Protein AF-A0A4Y1Z8J7-F1 (afdb_monomer_lite)

Secondary structure (DSSP, 8-state):
-EEEEEEEETTEEEEEEEEE-SS-S-----------SEEEEEEEEEEEEEEETTEEEEEEEEEEEEEEEEEETTEEEEESS--SHHHHHHHHHHHHHHHHHHHHHHHHHHHHS---GGGSEEEEGGG-STTTHHHHS-S-HHHHHHHHHHHHHHHHHHHHS-EESSSS-EE-STTPBPPEEEE-SSEEEEEEE-TTS-EEEEEEE--

pLDDT: mean 85.32, std 14.93, range [41.16, 97.81]

Radius of gyration: 18.12 Å; chains: 1; bounding box: 43×38×58 Å

Structure (mmCIF, N/CA/C/O backbone):
data_AF-A0A4Y1Z8J7-F1
#
_entry.id   AF-A0A4Y1Z8J7-F1
#
loop_
_atom_site.group_PDB
_atom_site.id
_atom_site.type_symbol
_atom_site.label_atom_id
_atom_site.label_alt_id
_atom_site.label_comp_id
_atom_site.label_asym_id
_atom_site.label_entity_id
_atom_site.label_seq_id
_atom_site.pdbx_PDB_ins_code
_atom_site.Cartn_x
_atom_site.Cartn_y
_atom_site.Cartn_z
_atom_site.occupancy
_atom_site.B_iso_or_equiv
_atom_site.auth_seq_id
_atom_site.auth_comp_id
_atom_site.auth_asym_id
_atom_site.auth_atom_id
_atom_site.pdbx_PDB_model_num
ATOM 1 N N . MET A 1 1 ? 13.280 2.534 19.971 1.00 56.34 1 MET A N 1
ATOM 2 C CA . MET A 1 1 ? 12.615 2.836 18.689 1.00 56.34 1 MET A CA 1
ATOM 3 C C . MET A 1 1 ? 12.422 1.511 17.982 1.00 56.34 1 MET A C 1
ATOM 5 O O . MET A 1 1 ? 13.352 0.713 17.982 1.00 56.34 1 MET A O 1
ATOM 9 N N . GLN A 1 2 ? 11.223 1.232 17.486 1.00 70.00 2 GLN A N 1
ATOM 10 C CA . GLN A 1 2 ? 10.950 0.021 16.713 1.00 70.00 2 GLN A CA 1
ATOM 11 C C . GLN A 1 2 ? 10.748 0.425 15.260 1.00 70.00 2 GLN A C 1
ATOM 13 O O . GLN A 1 2 ? 9.982 1.346 14.981 1.00 70.00 2 GLN A O 1
ATOM 18 N N . ASN A 1 3 ? 11.452 -0.243 14.350 1.00 77.00 3 ASN A N 1
ATOM 19 C CA . ASN A 1 3 ? 11.315 -0.010 12.922 1.00 77.00 3 ASN A CA 1
ATOM 20 C C . ASN A 1 3 ? 10.954 -1.320 12.241 1.00 77.00 3 ASN A C 1
ATOM 22 O O . ASN A 1 3 ? 11.627 -2.338 12.437 1.00 77.00 3 ASN A O 1
ATOM 26 N N . PHE A 1 4 ? 9.950 -1.271 11.375 1.00 85.00 4 PHE A N 1
ATOM 27 C CA . PHE A 1 4 ? 9.767 -2.326 10.397 1.00 85.00 4 PHE A CA 1
ATOM 28 C C . PHE A 1 4 ? 9.517 -1.741 9.015 1.00 85.00 4 PHE A C 1
ATOM 30 O O . PHE A 1 4 ? 8.896 -0.688 8.853 1.00 85.00 4 PHE A O 1
ATOM 37 N N . SER A 1 5 ? 10.014 -2.459 8.019 1.00 89.25 5 SER A N 1
ATOM 38 C CA . SER A 1 5 ? 9.835 -2.135 6.618 1.00 89.25 5 SER A CA 1
ATOM 39 C C . SER A 1 5 ? 9.292 -3.338 5.867 1.00 89.25 5 SER A C 1
ATOM 41 O O . SER A 1 5 ? 9.713 -4.481 6.073 1.00 89.25 5 SER A O 1
ATOM 43 N N . LEU A 1 6 ? 8.372 -3.064 4.955 1.00 92.00 6 LEU A N 1
ATOM 44 C CA . LEU A 1 6 ? 7.805 -4.023 4.023 1.00 92.00 6 LEU A CA 1
ATOM 45 C C . LEU A 1 6 ? 8.304 -3.667 2.627 1.00 92.00 6 LEU A C 1
ATOM 47 O O . LEU A 1 6 ? 8.138 -2.532 2.187 1.00 92.00 6 LEU A O 1
ATOM 51 N N . LEU A 1 7 ? 8.913 -4.627 1.937 1.00 93.50 7 LEU A N 1
ATOM 52 C CA . LEU A 1 7 ? 9.328 -4.474 0.549 1.00 93.50 7 LEU A CA 1
ATOM 53 C C . LEU A 1 7 ? 8.407 -5.299 -0.335 1.00 93.50 7 LEU A C 1
ATOM 55 O O . LEU A 1 7 ? 8.369 -6.530 -0.236 1.00 93.50 7 LEU A O 1
ATOM 59 N N . TYR A 1 8 ? 7.720 -4.612 -1.231 1.00 94.88 8 TYR A N 1
ATOM 60 C CA . TYR A 1 8 ? 6.910 -5.201 -2.273 1.00 94.88 8 TYR A CA 1
ATOM 61 C C . TYR A 1 8 ? 7.656 -5.147 -3.599 1.00 94.88 8 TYR A C 1
ATOM 63 O O . TYR A 1 8 ? 8.393 -4.204 -3.877 1.00 94.88 8 TYR A O 1
ATOM 71 N N . ARG A 1 9 ? 7.438 -6.162 -4.430 1.00 94.81 9 ARG A N 1
ATOM 72 C CA . ARG A 1 9 ? 7.782 -6.153 -5.843 1.00 94.81 9 ARG A CA 1
ATOM 73 C C . ARG A 1 9 ? 6.570 -6.602 -6.632 1.00 94.81 9 ARG A C 1
ATOM 75 O O . ARG A 1 9 ? 6.006 -7.655 -6.353 1.00 94.81 9 ARG A O 1
ATOM 82 N N . ASN A 1 10 ? 6.191 -5.820 -7.631 1.00 94.44 10 ASN A N 1
ATOM 83 C CA . ASN A 1 10 ? 5.022 -6.066 -8.461 1.00 94.44 10 ASN A CA 1
ATOM 84 C C . ASN A 1 10 ? 3.758 -6.333 -7.618 1.00 94.44 10 ASN A C 1
ATOM 86 O O . ASN A 1 10 ? 3.067 -7.327 -7.841 1.00 94.44 10 ASN A O 1
ATOM 90 N N . ASN A 1 11 ? 3.489 -5.473 -6.627 1.00 95.19 11 ASN A N 1
ATOM 91 C CA . ASN A 1 11 ? 2.348 -5.586 -5.709 1.00 95.19 11 ASN A CA 1
ATOM 92 C C . ASN A 1 11 ? 2.356 -6.840 -4.795 1.00 95.19 11 ASN A C 1
ATOM 94 O O . ASN A 1 11 ? 1.338 -7.147 -4.179 1.00 95.19 11 ASN A O 1
ATOM 98 N N . GLN A 1 12 ? 3.481 -7.562 -4.672 1.00 94.38 12 GLN A N 1
ATOM 99 C CA . GLN A 1 12 ? 3.643 -8.729 -3.787 1.00 94.38 12 GLN A CA 1
ATOM 100 C C . GLN A 1 12 ? 4.769 -8.527 -2.776 1.00 94.38 12 GLN A C 1
ATOM 102 O O . GLN A 1 12 ? 5.843 -8.054 -3.135 1.00 94.38 12 GLN A O 1
ATOM 107 N N . LEU A 1 13 ? 4.552 -8.916 -1.523 1.00 93.75 13 LEU A N 1
ATOM 108 C CA . LEU A 1 13 ? 5.547 -8.808 -0.464 1.00 93.75 13 LEU A CA 1
ATOM 109 C C . LEU A 1 13 ? 6.713 -9.762 -0.740 1.00 93.75 13 LEU A C 1
ATOM 111 O O . LEU A 1 13 ? 6.537 -10.975 -0.745 1.00 93.75 13 LEU A O 1
ATOM 115 N N . VAL A 1 14 ? 7.916 -9.233 -0.935 1.00 92.25 14 VAL A N 1
ATOM 116 C CA . VAL A 1 14 ? 9.122 -10.037 -1.204 1.00 92.25 14 VAL A CA 1
ATOM 117 C C . VAL A 1 14 ? 10.101 -10.039 -0.042 1.00 92.25 14 VAL A C 1
ATOM 119 O O . VAL A 1 14 ? 10.948 -10.925 0.059 1.00 92.25 14 VAL A O 1
ATOM 122 N N . SER A 1 15 ? 10.005 -9.063 0.859 1.00 88.94 15 SER A N 1
ATOM 123 C CA . SER A 1 15 ? 10.829 -9.045 2.056 1.00 88.94 15 SER A CA 1
ATOM 124 C C . SER A 1 15 ? 10.193 -8.233 3.170 1.00 88.94 15 SER A C 1
ATOM 126 O O . SER A 1 15 ? 9.552 -7.214 2.937 1.00 88.94 15 SER A O 1
ATOM 128 N N . ILE A 1 16 ? 10.462 -8.666 4.395 1.00 86.62 16 ILE A N 1
ATOM 129 C CA . ILE A 1 16 ? 10.210 -7.916 5.618 1.00 86.62 16 ILE A CA 1
ATOM 130 C C . ILE A 1 16 ? 11.568 -7.627 6.246 1.00 86.62 16 ILE A C 1
ATOM 132 O O . ILE A 1 16 ? 12.454 -8.491 6.260 1.00 86.62 16 ILE A O 1
ATOM 136 N N . LEU A 1 17 ? 11.734 -6.407 6.731 1.00 84.00 17 LEU A N 1
ATOM 137 C CA . LEU A 1 17 ? 12.854 -5.991 7.553 1.00 84.00 17 LEU A CA 1
ATOM 138 C C . LEU A 1 17 ? 12.275 -5.562 8.893 1.00 84.00 17 LEU A C 1
ATOM 140 O O . LEU A 1 17 ? 11.478 -4.637 8.946 1.00 84.00 17 LEU A O 1
ATOM 144 N N . ASN A 1 18 ? 12.633 -6.253 9.962 1.00 76.56 18 ASN A N 1
ATOM 145 C CA . ASN A 1 18 ? 12.202 -5.907 11.308 1.00 76.56 18 ASN A CA 1
ATOM 146 C C . ASN A 1 18 ? 13.459 -5.799 12.157 1.00 76.56 18 ASN A C 1
ATOM 148 O O . ASN A 1 18 ? 14.222 -6.765 12.231 1.00 76.56 18 ASN A O 1
ATOM 152 N N . HIS A 1 19 ? 13.696 -4.633 12.747 1.00 66.06 19 HIS A N 1
ATOM 153 C CA . HIS A 1 19 ? 14.840 -4.442 13.621 1.00 66.06 19 HIS A CA 1
ATOM 154 C C . HIS A 1 19 ? 14.400 -3.774 14.917 1.00 66.06 19 HIS A C 1
ATOM 156 O O . HIS A 1 19 ? 13.840 -2.676 14.927 1.00 66.06 19 HIS A O 1
ATOM 162 N N . TRP A 1 20 ? 14.660 -4.483 16.012 1.00 55.44 20 TRP A N 1
ATOM 163 C CA . TRP A 1 20 ? 14.397 -4.036 17.366 1.00 55.44 20 TRP A CA 1
ATOM 164 C C . TRP A 1 20 ? 15.733 -3.868 18.084 1.00 55.44 20 TRP A C 1
ATOM 166 O O . TRP A 1 20 ? 16.399 -4.857 18.376 1.00 55.44 20 TRP A O 1
ATOM 176 N N . GLU A 1 21 ? 16.084 -2.631 18.437 1.00 48.06 21 GLU A N 1
ATOM 177 C CA . GLU A 1 21 ? 17.138 -2.350 19.418 1.00 48.06 21 GLU A CA 1
ATOM 178 C C . GLU A 1 21 ? 16.665 -1.306 20.440 1.00 48.06 21 GLU A C 1
ATOM 180 O O . GLU A 1 21 ? 15.939 -0.356 20.124 1.00 48.06 21 GLU A O 1
ATOM 185 N N . LYS A 1 22 ? 17.050 -1.500 21.705 1.00 41.16 22 LYS A N 1
ATOM 186 C CA . LYS A 1 22 ? 16.859 -0.507 22.771 1.00 41.16 22 LYS A CA 1
ATOM 187 C C . LYS A 1 22 ? 18.053 0.461 22.762 1.00 41.16 22 LYS A C 1
ATOM 189 O O . LYS A 1 22 ? 19.184 0.019 22.620 1.00 41.16 22 LYS A O 1
ATOM 194 N N . ASN A 1 23 ? 17.797 1.753 22.982 1.00 43.78 23 ASN A N 1
ATOM 195 C CA . ASN A 1 23 ? 18.809 2.802 23.208 1.00 43.78 23 ASN A CA 1
ATOM 196 C C . ASN A 1 23 ? 19.786 3.112 22.053 1.00 43.78 23 ASN A C 1
ATOM 198 O O . ASN A 1 23 ? 20.956 3.389 22.306 1.00 43.78 23 ASN A O 1
ATOM 202 N N . THR A 1 24 ? 19.329 3.150 20.799 1.00 45.88 24 THR A N 1
ATOM 203 C CA . THR A 1 24 ? 20.143 3.645 19.672 1.00 45.88 24 THR A CA 1
ATOM 204 C C . THR A 1 24 ? 19.486 4.852 18.996 1.00 45.88 24 THR A C 1
ATOM 206 O O . THR A 1 24 ? 18.279 4.877 18.761 1.00 45.88 24 THR A O 1
ATOM 209 N N . ALA A 1 25 ? 20.283 5.896 18.730 1.00 44.88 25 ALA A N 1
ATOM 210 C CA . ALA A 1 25 ? 19.818 7.156 18.134 1.00 44.88 25 ALA A CA 1
ATOM 211 C C . ALA A 1 25 ? 19.627 7.070 16.607 1.00 44.88 25 ALA A C 1
ATOM 213 O O . ALA A 1 25 ? 18.924 7.891 16.023 1.00 44.88 25 ALA A O 1
ATOM 214 N N . VAL A 1 26 ? 20.247 6.076 15.961 1.00 46.44 26 VAL A N 1
ATOM 215 C CA . VAL A 1 26 ? 20.157 5.824 14.519 1.00 46.44 26 VAL A CA 1
ATOM 216 C C . VAL A 1 26 ? 20.029 4.321 14.305 1.00 46.44 26 VAL A C 1
ATOM 218 O O . VAL A 1 26 ? 20.903 3.559 14.706 1.00 46.44 26 VAL A O 1
ATOM 221 N N . LEU A 1 27 ? 18.942 3.905 13.658 1.00 52.84 27 LEU A N 1
ATOM 222 C CA . LEU A 1 27 ? 18.694 2.522 13.256 1.00 52.84 27 LEU A CA 1
ATOM 223 C C . LEU A 1 27 ? 18.734 2.450 11.730 1.00 52.84 27 LEU A C 1
ATOM 225 O O . LEU A 1 27 ? 17.878 3.021 11.057 1.00 52.84 27 LEU A O 1
ATOM 229 N N . SER A 1 28 ? 19.717 1.732 11.189 1.00 53.91 28 SER A N 1
ATOM 230 C CA . SER A 1 28 ? 19.780 1.386 9.768 1.00 53.91 28 SER A CA 1
ATOM 231 C C . SER A 1 28 ? 19.967 -0.120 9.636 1.00 53.91 28 SER A C 1
ATOM 233 O O . SER A 1 28 ? 20.793 -0.711 10.327 1.00 53.91 28 SER A O 1
ATOM 235 N N . SER A 1 29 ? 19.184 -0.755 8.771 1.00 56.62 29 SER A N 1
ATOM 236 C CA . SER A 1 29 ? 19.292 -2.187 8.503 1.00 56.62 29 SER A CA 1
ATOM 237 C C . SER A 1 29 ? 19.300 -2.408 7.000 1.00 56.62 29 SER A C 1
ATOM 239 O O . SER A 1 29 ? 18.517 -1.809 6.267 1.00 56.62 29 SER A O 1
ATOM 241 N N . ILE A 1 30 ? 20.212 -3.258 6.532 1.00 60.59 30 ILE A N 1
ATOM 242 C CA . ILE A 1 30 ? 20.408 -3.530 5.109 1.00 60.59 30 ILE A CA 1
ATOM 243 C C . ILE A 1 30 ? 20.179 -5.018 4.884 1.00 60.59 30 ILE A C 1
ATOM 245 O O . ILE A 1 30 ? 20.869 -5.854 5.463 1.00 60.59 30 ILE A O 1
ATOM 249 N N . LYS A 1 31 ? 19.241 -5.355 3.997 1.00 64.00 31 LYS A N 1
ATOM 250 C CA . LYS A 1 31 ? 19.055 -6.719 3.503 1.00 64.00 31 LYS A CA 1
ATOM 251 C C . LYS A 1 31 ? 19.337 -6.750 2.008 1.00 64.00 31 LYS A C 1
ATOM 253 O O . LYS A 1 31 ? 18.677 -6.063 1.234 1.00 64.00 31 LYS A O 1
ATOM 258 N N . LYS A 1 32 ? 20.327 -7.546 1.602 1.00 67.69 32 LYS A N 1
ATOM 259 C CA . LYS A 1 32 ? 20.641 -7.769 0.186 1.00 67.69 32 LYS A CA 1
ATOM 260 C C . LYS A 1 32 ? 19.665 -8.795 -0.385 1.00 67.69 32 LYS A C 1
ATOM 262 O O . LYS A 1 32 ? 19.445 -9.842 0.218 1.00 67.69 32 LYS A O 1
ATOM 267 N N . THR A 1 33 ? 19.085 -8.488 -1.537 1.00 66.12 33 THR A N 1
ATOM 268 C CA . THR A 1 33 ? 18.216 -9.397 -2.296 1.00 66.12 33 THR A CA 1
ATOM 269 C C . THR A 1 33 ? 18.724 -9.470 -3.735 1.00 66.12 33 THR A C 1
ATOM 271 O O . THR A 1 33 ? 19.434 -8.566 -4.180 1.00 66.12 33 THR A O 1
ATOM 274 N N . GLY A 1 34 ? 18.423 -10.555 -4.451 1.00 70.75 34 GLY A N 1
ATOM 275 C CA . GLY A 1 34 ? 18.737 -10.642 -5.878 1.00 70.75 34 GLY A CA 1
ATOM 276 C C . GLY A 1 34 ? 17.972 -9.575 -6.669 1.00 70.75 34 GLY A C 1
ATOM 277 O O . GLY A 1 34 ? 16.790 -9.343 -6.411 1.00 70.75 34 GLY A O 1
ATOM 278 N N . LEU A 1 35 ? 18.641 -8.919 -7.623 1.00 79.38 35 LEU A N 1
ATOM 279 C CA . LEU A 1 35 ? 18.009 -7.906 -8.467 1.00 79.38 35 LEU A CA 1
ATOM 280 C C . LEU A 1 35 ? 17.223 -8.575 -9.599 1.00 79.38 35 LEU A C 1
ATOM 282 O O . LEU A 1 35 ? 17.791 -9.129 -10.544 1.00 79.38 35 LEU A O 1
ATOM 286 N N . GLU A 1 36 ? 15.902 -8.475 -9.526 1.00 90.31 36 GLU A N 1
ATOM 287 C CA . GLU A 1 36 ? 14.998 -8.896 -10.592 1.00 90.31 36 GLU A CA 1
ATOM 288 C C . GLU A 1 36 ? 14.272 -7.665 -11.148 1.00 90.31 36 GLU A C 1
ATOM 290 O O . GLU A 1 36 ? 14.073 -6.688 -10.427 1.00 90.31 36 GLU A O 1
ATOM 295 N N . PRO A 1 37 ? 13.892 -7.657 -12.434 1.00 92.31 37 PRO A N 1
ATOM 296 C CA . PRO A 1 37 ? 13.100 -6.563 -12.976 1.00 92.31 37 PRO A CA 1
ATOM 297 C C . PRO A 1 37 ? 11.707 -6.520 -12.331 1.00 92.31 37 PRO A C 1
ATOM 299 O O . PRO A 1 37 ? 11.121 -7.550 -11.985 1.00 92.31 37 PRO A O 1
ATOM 302 N N . GLY A 1 38 ? 11.154 -5.321 -12.199 1.00 94.44 38 GLY A N 1
ATOM 303 C CA . GLY A 1 38 ? 9.839 -5.096 -11.612 1.00 94.44 38 GLY A CA 1
ATOM 304 C C . GLY A 1 38 ? 9.723 -3.744 -10.926 1.00 94.44 38 GLY A C 1
ATOM 305 O O . GLY A 1 38 ? 10.689 -2.989 -10.830 1.00 94.44 38 GLY A O 1
ATOM 306 N N . PHE A 1 39 ? 8.525 -3.454 -10.433 1.00 96.38 39 PHE A N 1
ATOM 307 C CA . PHE A 1 39 ? 8.257 -2.265 -9.638 1.00 96.38 39 PHE A CA 1
ATOM 308 C C . PHE A 1 39 ? 8.390 -2.588 -8.157 1.00 96.38 39 PHE A C 1
ATOM 310 O O . PHE A 1 39 ? 7.676 -3.453 -7.652 1.00 96.38 39 PHE A O 1
ATOM 317 N N . TYR A 1 40 ? 9.314 -1.919 -7.484 1.00 96.12 40 TYR A N 1
ATOM 318 C CA . TYR A 1 40 ? 9.582 -2.083 -6.066 1.00 96.12 40 TYR A CA 1
ATOM 319 C C . TYR A 1 40 ? 8.943 -0.952 -5.273 1.00 96.12 40 TYR A C 1
ATOM 321 O O . TYR A 1 40 ? 9.072 0.210 -5.650 1.00 96.12 40 TYR A O 1
ATOM 329 N N . GLU A 1 41 ? 8.314 -1.300 -4.155 1.00 95.94 41 GLU A N 1
ATOM 330 C CA . GLU A 1 41 ? 7.681 -0.356 -3.233 1.00 95.94 41 GLU A CA 1
ATOM 331 C C . GLU A 1 41 ? 8.087 -0.715 -1.807 1.00 95.94 41 GLU A C 1
ATOM 333 O O . GLU A 1 41 ? 7.839 -1.827 -1.338 1.00 95.94 41 GLU A O 1
ATOM 338 N N . GLY A 1 42 ? 8.756 0.210 -1.128 1.00 94.69 42 GLY A N 1
ATOM 339 C CA . GLY A 1 42 ? 9.173 0.069 0.258 1.00 94.69 42 GLY A CA 1
ATOM 340 C C . GLY A 1 42 ? 8.296 0.920 1.160 1.00 94.69 42 GLY A C 1
ATOM 341 O O . GLY A 1 42 ? 8.237 2.129 0.977 1.00 94.69 42 GLY A O 1
ATOM 342 N N . LEU A 1 43 ? 7.656 0.306 2.150 1.00 94.19 43 LEU A N 1
ATOM 343 C CA . LEU A 1 43 ? 6.906 1.006 3.196 1.00 94.19 43 LEU A CA 1
ATOM 344 C C . LEU A 1 43 ? 7.662 0.868 4.506 1.00 94.19 43 LEU A C 1
ATOM 346 O O . LEU A 1 43 ? 8.061 -0.243 4.846 1.00 94.19 43 LEU A O 1
ATOM 350 N N . THR A 1 44 ? 7.858 1.963 5.235 1.00 91.19 44 THR A N 1
ATOM 351 C CA . THR A 1 44 ? 8.557 1.943 6.526 1.00 91.19 44 THR A CA 1
ATOM 352 C C . THR A 1 44 ? 7.754 2.659 7.595 1.00 91.19 44 THR A C 1
ATOM 354 O O . THR A 1 44 ? 7.305 3.791 7.394 1.00 91.19 44 THR A O 1
ATOM 357 N N . VAL A 1 45 ? 7.639 1.993 8.742 1.00 87.88 45 VAL A N 1
ATOM 358 C CA . VAL A 1 45 ? 7.067 2.535 9.971 1.00 87.88 45 VAL A CA 1
ATOM 359 C C . VAL A 1 45 ? 8.182 2.708 10.988 1.00 87.88 45 VAL A C 1
ATOM 361 O O . VAL A 1 45 ? 8.922 1.765 11.283 1.00 87.88 45 VAL A O 1
ATOM 364 N N . HIS A 1 46 ? 8.281 3.914 11.530 1.00 84.81 46 HIS A N 1
ATOM 365 C CA . HIS A 1 46 ? 9.159 4.231 12.644 1.00 84.81 46 HIS A CA 1
ATOM 366 C C . HIS A 1 46 ? 8.320 4.541 13.875 1.00 84.81 46 HIS A C 1
ATOM 368 O O . HIS A 1 46 ? 7.560 5.505 13.865 1.00 84.81 46 HIS A O 1
ATOM 374 N N . GLN A 1 47 ? 8.496 3.765 14.939 1.00 78.06 47 GLN A N 1
ATOM 375 C CA . GLN A 1 47 ? 7.820 3.970 16.212 1.00 78.06 47 GLN A CA 1
ATOM 376 C C . GLN A 1 47 ? 8.827 4.442 17.262 1.00 78.06 47 GLN A C 1
ATOM 378 O O . GLN A 1 47 ? 9.777 3.735 17.628 1.00 78.06 47 GLN A O 1
ATOM 383 N N . ALA A 1 48 ? 8.618 5.655 17.760 1.00 68.31 48 ALA A N 1
ATOM 384 C CA . ALA A 1 48 ? 9.311 6.184 18.921 1.00 68.31 48 ALA A CA 1
ATOM 385 C C . ALA A 1 48 ? 8.367 6.113 20.123 1.00 68.31 48 ALA A C 1
ATOM 387 O O . ALA A 1 48 ? 7.274 6.663 20.086 1.00 68.31 48 ALA A O 1
ATOM 388 N N . GLU A 1 49 ? 8.798 5.449 21.189 1.00 67.00 49 GLU A N 1
ATOM 389 C CA . GLU A 1 49 ? 8.116 5.486 22.480 1.00 67.00 49 GLU A CA 1
ATOM 390 C C . GLU A 1 49 ? 9.008 6.227 23.469 1.00 67.00 49 GLU A C 1
ATOM 392 O O . GLU A 1 49 ? 10.188 5.899 23.619 1.00 67.00 49 GLU A O 1
ATOM 397 N N . LEU A 1 50 ? 8.439 7.223 24.137 1.00 59.06 50 LEU A N 1
ATOM 398 C CA . LEU A 1 50 ? 9.039 7.928 25.254 1.00 59.06 50 LEU A CA 1
ATOM 399 C C . LEU A 1 50 ? 8.311 7.500 26.525 1.00 59.06 50 LEU A C 1
ATOM 401 O O . LEU A 1 50 ? 7.110 7.708 26.663 1.00 59.06 50 LEU A O 1
ATOM 405 N N . HIS A 1 51 ? 9.040 6.888 27.449 1.00 62.03 51 HIS A N 1
ATOM 406 C CA . HIS A 1 51 ? 8.499 6.459 28.735 1.00 62.03 51 HIS A CA 1
ATOM 407 C C . HIS A 1 51 ? 8.855 7.544 29.762 1.00 62.03 51 HIS A C 1
ATOM 409 O O . HIS A 1 51 ? 10.032 7.761 30.046 1.00 62.03 51 HIS A O 1
ATOM 415 N N . LEU A 1 52 ? 7.855 8.272 30.263 1.00 47.72 52 LEU A N 1
ATOM 416 C CA . LEU A 1 52 ? 7.981 9.317 31.287 1.00 47.72 52 LEU A CA 1
ATOM 417 C C . LEU A 1 52 ? 7.155 8.889 32.508 1.00 47.72 52 LEU A C 1
ATOM 419 O O . LEU A 1 52 ? 5.928 8.976 32.495 1.00 47.72 52 LEU A O 1
ATOM 423 N N . ASN A 1 53 ? 7.830 8.444 33.571 1.00 73.19 53 ASN A N 1
ATOM 424 C CA . ASN A 1 53 ? 7.208 7.847 34.762 1.00 73.19 53 ASN A CA 1
ATOM 425 C C . ASN A 1 53 ? 6.313 6.645 34.383 1.00 73.19 53 ASN A C 1
ATOM 427 O O . ASN A 1 53 ? 6.776 5.741 33.695 1.00 73.19 53 ASN A O 1
ATOM 431 N N . GLU A 1 54 ? 5.042 6.632 34.801 1.00 65.56 54 GLU A N 1
ATOM 432 C CA . GLU A 1 54 ? 4.051 5.607 34.424 1.00 65.56 54 GLU A CA 1
ATOM 433 C C . GLU A 1 54 ? 3.358 5.894 33.075 1.00 65.56 54 GLU A C 1
ATOM 435 O O . GLU A 1 54 ? 2.472 5.154 32.657 1.00 65.56 54 GLU A O 1
ATOM 440 N N . SER A 1 55 ? 3.728 6.977 32.382 1.00 46.41 55 SER A N 1
ATOM 441 C CA . SER A 1 55 ? 3.112 7.386 31.115 1.00 46.41 55 SER A CA 1
ATOM 442 C C . SER A 1 55 ? 3.989 7.031 29.914 1.00 46.41 55 SER A C 1
ATOM 444 O O . SER A 1 55 ? 5.179 7.349 29.876 1.00 46.41 55 SER A O 1
ATOM 446 N N . ILE A 1 56 ? 3.387 6.413 28.897 1.00 53.84 56 ILE A N 1
ATOM 447 C CA . ILE A 1 56 ? 4.040 6.097 27.621 1.00 53.84 56 ILE A CA 1
ATOM 448 C C . ILE A 1 56 ? 3.507 7.056 26.554 1.00 53.84 56 ILE A C 1
ATOM 450 O O . ILE A 1 56 ? 2.315 7.065 26.256 1.00 53.84 56 ILE A O 1
ATOM 454 N N . TYR A 1 57 ? 4.399 7.846 25.962 1.00 62.84 57 TYR A N 1
ATOM 455 C CA . TYR A 1 57 ? 4.111 8.742 24.845 1.00 62.84 57 TYR A CA 1
ATOM 456 C C . TYR A 1 57 ? 4.687 8.140 23.564 1.00 62.84 57 TYR A C 1
ATOM 458 O O . TYR A 1 57 ? 5.902 8.098 23.376 1.00 62.84 57 TYR A O 1
ATOM 466 N N . GLY A 1 58 ? 3.819 7.642 22.688 1.00 65.38 58 GLY A N 1
ATOM 467 C CA . GLY A 1 58 ? 4.203 7.098 21.387 1.00 65.38 58 GLY A CA 1
ATOM 468 C C . GLY A 1 58 ? 4.074 8.136 20.275 1.00 65.38 58 GLY A C 1
ATOM 469 O O . GLY A 1 58 ? 3.126 8.919 20.265 1.00 65.38 58 GLY A O 1
ATOM 470 N N . ARG A 1 59 ? 4.999 8.126 19.315 1.00 75.44 59 ARG A N 1
ATOM 471 C CA . ARG A 1 59 ? 4.822 8.776 18.014 1.00 75.44 59 ARG A CA 1
ATOM 472 C C . ARG A 1 59 ? 5.278 7.847 16.904 1.00 75.44 59 ARG A C 1
ATOM 474 O O . ARG A 1 59 ? 6.358 7.258 16.981 1.00 75.44 59 ARG A O 1
ATOM 481 N N . GLU A 1 60 ? 4.480 7.784 1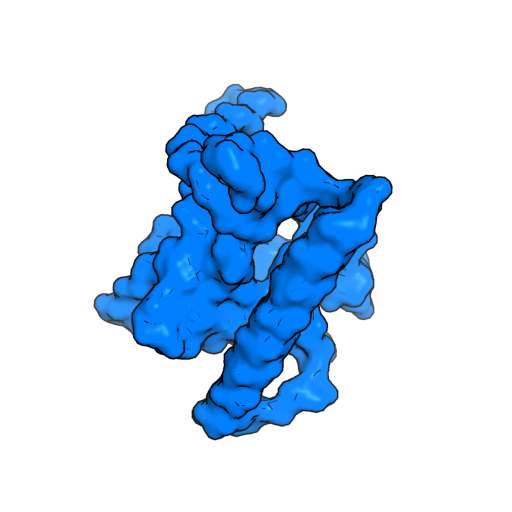5.850 1.00 83.62 60 GLU A N 1
ATOM 482 C CA . GLU A 1 60 ? 4.772 7.000 14.657 1.00 83.62 60 GLU A CA 1
ATOM 483 C C . GLU A 1 60 ? 5.056 7.909 13.459 1.00 83.62 60 GLU A C 1
ATOM 485 O O . GLU A 1 60 ? 4.598 9.053 13.394 1.00 83.62 60 GLU A O 1
ATOM 490 N N . ARG A 1 61 ? 5.871 7.410 12.529 1.00 88.62 61 ARG A N 1
ATOM 491 C CA . ARG A 1 61 ? 6.189 8.060 11.255 1.00 88.62 61 ARG A CA 1
ATOM 492 C C . ARG A 1 61 ? 6.103 7.046 10.128 1.00 88.62 61 ARG A C 1
ATOM 494 O O . ARG A 1 61 ? 6.689 5.965 10.224 1.00 88.62 61 ARG A O 1
ATOM 501 N N . TYR A 1 62 ? 5.427 7.428 9.053 1.00 90.44 62 TYR A N 1
ATOM 502 C CA . TYR A 1 62 ? 5.127 6.582 7.905 1.00 90.44 62 TYR A CA 1
ATOM 503 C C . TYR A 1 62 ? 5.751 7.163 6.644 1.00 90.44 62 TYR A C 1
ATOM 505 O O . TYR A 1 62 ? 5.444 8.284 6.223 1.00 90.44 62 TYR A O 1
ATOM 513 N N . SER A 1 63 ? 6.612 6.374 6.010 1.00 90.81 63 SER A N 1
ATOM 514 C CA . SER A 1 63 ? 7.271 6.751 4.762 1.00 90.81 63 SER A CA 1
ATOM 515 C C . SER A 1 63 ? 7.140 5.655 3.717 1.00 90.81 63 SER A C 1
ATOM 517 O O . SER A 1 63 ? 7.033 4.470 4.040 1.00 90.81 63 SER A O 1
ATOM 519 N N . GLN A 1 64 ? 7.152 6.076 2.456 1.00 94.69 64 GLN A N 1
ATOM 520 C CA . GLN A 1 64 ? 7.171 5.181 1.311 1.00 94.69 64 GLN A CA 1
ATOM 521 C C . GLN A 1 64 ? 8.275 5.602 0.348 1.00 94.69 64 GLN A C 1
ATOM 523 O O . GLN A 1 64 ? 8.590 6.793 0.248 1.00 94.69 64 GLN A O 1
ATOM 528 N N . ASP A 1 65 ? 8.828 4.629 -0.364 1.00 95.06 65 ASP A N 1
ATOM 529 C CA . ASP A 1 65 ? 9.657 4.878 -1.531 1.00 95.06 65 ASP A CA 1
ATOM 530 C C . ASP A 1 65 ? 9.398 3.853 -2.649 1.00 95.06 65 ASP A C 1
ATOM 532 O O . ASP A 1 65 ? 8.997 2.718 -2.385 1.00 95.06 65 ASP A O 1
ATOM 536 N N . GLN A 1 66 ? 9.664 4.231 -3.902 1.00 95.44 66 GLN A N 1
ATOM 537 C CA . GLN A 1 66 ? 9.398 3.391 -5.075 1.00 95.44 66 GLN A CA 1
ATOM 538 C C . GLN A 1 66 ? 10.543 3.396 -6.091 1.00 95.44 66 GLN A C 1
ATOM 540 O O . GLN A 1 66 ? 11.213 4.415 -6.295 1.00 95.44 66 GLN A O 1
ATOM 545 N N . LEU A 1 67 ? 10.738 2.270 -6.778 1.00 96.25 67 LEU A N 1
ATOM 546 C CA . LEU A 1 67 ? 11.757 2.108 -7.812 1.00 96.25 67 LEU A CA 1
ATOM 547 C C . LEU A 1 67 ? 11.302 1.113 -8.884 1.00 96.25 67 LEU A C 1
ATOM 549 O O . LEU A 1 67 ? 11.073 -0.058 -8.595 1.00 96.25 67 LEU A O 1
ATOM 553 N N . MET A 1 68 ? 11.230 1.543 -10.141 1.00 96.62 68 MET A N 1
ATOM 554 C CA . MET A 1 68 ? 11.081 0.625 -11.268 1.00 96.62 68 MET A CA 1
ATOM 555 C C . MET A 1 68 ? 12.457 0.124 -11.692 1.00 96.62 68 MET A C 1
ATOM 557 O O . MET A 1 68 ? 13.342 0.934 -11.948 1.00 96.62 68 MET A O 1
ATOM 561 N N . VAL A 1 69 ? 12.620 -1.191 -11.813 1.00 96.00 69 VAL A N 1
ATOM 562 C CA . VAL A 1 69 ? 13.821 -1.848 -12.337 1.00 96.00 69 VAL A CA 1
ATOM 563 C C . VAL A 1 69 ? 13.474 -2.510 -13.665 1.00 96.00 69 VAL A C 1
ATOM 565 O O . VAL A 1 69 ? 12.598 -3.374 -13.730 1.00 96.00 69 VAL A O 1
ATOM 568 N N . LEU A 1 70 ? 14.188 -2.145 -14.724 1.00 93.88 70 LEU A N 1
ATOM 569 C CA . LEU A 1 70 ? 14.070 -2.755 -16.043 1.00 93.88 70 LEU A CA 1
ATOM 570 C C . LEU A 1 70 ? 15.307 -3.599 -16.340 1.00 93.88 70 LEU A C 1
ATOM 572 O O . LEU A 1 70 ? 16.407 -3.303 -15.878 1.00 93.88 70 LEU A O 1
ATOM 576 N N . LYS A 1 71 ? 15.126 -4.645 -17.147 1.00 92.25 71 LYS A N 1
ATOM 577 C CA . LYS A 1 71 ? 16.222 -5.441 -17.699 1.00 92.25 71 LYS A CA 1
ATOM 578 C C . LYS A 1 71 ? 16.135 -5.407 -19.218 1.00 92.25 71 LYS A C 1
ATOM 580 O O . LYS A 1 71 ? 15.139 -5.854 -19.781 1.00 92.25 71 LYS A O 1
ATOM 585 N N . GLN A 1 72 ? 17.171 -4.897 -19.871 1.00 87.75 72 GLN A N 1
ATOM 586 C CA . GLN A 1 72 ? 17.260 -4.796 -21.325 1.00 87.75 72 GLN A CA 1
ATOM 587 C C . GLN A 1 72 ? 18.632 -5.284 -21.782 1.00 87.75 72 GLN A C 1
ATOM 589 O O . GLN A 1 72 ? 19.655 -4.816 -21.292 1.00 87.75 72 GLN A O 1
ATOM 594 N N . ASN A 1 73 ? 18.657 -6.237 -22.716 1.00 88.69 73 ASN A N 1
ATOM 595 C CA . ASN A 1 73 ? 19.887 -6.792 -23.298 1.00 88.69 73 ASN A CA 1
ATOM 596 C C . ASN A 1 73 ? 20.920 -7.255 -22.247 1.00 88.69 73 ASN A C 1
ATOM 598 O O . ASN A 1 73 ? 22.117 -7.057 -22.411 1.00 88.69 73 ASN A O 1
ATOM 602 N N . GLY A 1 74 ? 20.454 -7.839 -21.137 1.00 85.06 74 GLY A N 1
ATOM 603 C CA . GLY A 1 74 ? 21.317 -8.302 -20.042 1.00 85.06 74 GLY A CA 1
ATOM 604 C C . GLY A 1 74 ? 21.731 -7.222 -19.034 1.00 85.06 74 GLY A C 1
ATOM 605 O O . GLY A 1 74 ? 22.159 -7.576 -17.938 1.00 85.06 74 GLY A O 1
ATOM 606 N N . SER A 1 75 ? 21.518 -5.942 -19.342 1.00 89.75 75 SER A N 1
ATOM 607 C CA . SER A 1 75 ? 21.795 -4.812 -18.451 1.00 89.75 75 SER A CA 1
ATOM 608 C C . SER A 1 75 ? 20.555 -4.396 -17.663 1.00 89.75 75 SER A C 1
ATOM 610 O O . SER A 1 75 ? 19.429 -4.475 -18.158 1.00 89.75 75 SER A O 1
ATOM 612 N N . TYR A 1 76 ? 20.766 -3.936 -16.431 1.00 92.25 76 TYR A N 1
ATOM 613 C CA . TYR A 1 76 ? 19.710 -3.395 -15.579 1.00 92.25 76 TYR A CA 1
ATOM 614 C C . TYR A 1 76 ? 19.732 -1.867 -15.607 1.00 92.25 76 TYR A C 1
ATOM 616 O O . TYR A 1 76 ? 20.798 -1.256 -15.578 1.00 92.25 76 TYR A O 1
ATOM 624 N N . SER A 1 77 ? 18.551 -1.259 -15.620 1.00 93.69 77 SER A N 1
ATOM 625 C CA . SER A 1 77 ? 18.353 0.171 -15.385 1.00 93.69 77 SER A CA 1
ATOM 626 C C . SER A 1 77 ? 17.242 0.369 -14.360 1.00 93.69 77 SER A C 1
ATOM 628 O O . SER A 1 77 ? 16.435 -0.535 -14.126 1.00 93.69 77 SER A O 1
ATOM 630 N N . ALA A 1 78 ? 17.212 1.530 -13.710 1.00 95.31 78 ALA A N 1
ATOM 631 C CA . ALA A 1 78 ? 16.198 1.821 -12.711 1.00 95.31 78 ALA A CA 1
ATOM 632 C C . ALA A 1 78 ? 15.820 3.301 -12.688 1.00 95.31 78 ALA A C 1
ATOM 634 O O . ALA A 1 78 ? 16.669 4.164 -12.904 1.00 95.31 78 ALA A O 1
ATOM 635 N N . PHE A 1 79 ? 14.556 3.586 -12.386 1.00 96.69 79 PHE A N 1
ATOM 636 C CA . PHE A 1 79 ? 14.037 4.948 -12.305 1.00 96.69 79 PHE A CA 1
ATOM 637 C C . PHE A 1 79 ? 12.917 5.062 -11.267 1.00 96.69 79 PHE A C 1
ATOM 639 O O . PHE A 1 79 ? 12.189 4.106 -10.994 1.00 96.69 79 PHE A O 1
ATOM 646 N N . ARG A 1 80 ? 12.768 6.256 -10.684 1.00 95.88 80 ARG A N 1
ATOM 647 C CA . ARG A 1 80 ? 11.656 6.591 -9.770 1.00 95.88 80 ARG A CA 1
ATOM 648 C C . ARG A 1 80 ? 10.520 7.317 -10.478 1.00 95.88 80 ARG A C 1
ATOM 650 O O . ARG A 1 80 ? 9.355 7.133 -10.139 1.00 95.88 80 ARG A O 1
ATOM 657 N N . GLN A 1 81 ? 10.894 8.161 -11.434 1.00 95.88 81 GLN A N 1
ATOM 658 C CA . GLN A 1 81 ? 10.010 8.925 -12.300 1.00 95.88 81 GLN A CA 1
ATOM 659 C C . GLN A 1 81 ? 10.476 8.702 -13.738 1.00 95.88 81 GLN A C 1
ATOM 661 O O . GLN A 1 81 ? 11.686 8.748 -13.974 1.00 95.88 81 GLN A O 1
ATOM 666 N N . PRO A 1 82 ? 9.562 8.412 -14.675 1.00 96.31 82 PRO A N 1
ATOM 667 C CA . PRO A 1 82 ? 9.940 8.156 -16.052 1.00 96.31 82 PRO A CA 1
ATOM 668 C C . PRO A 1 82 ? 10.518 9.425 -16.685 1.00 96.31 82 PRO A C 1
ATOM 670 O O . PRO A 1 82 ? 9.916 10.495 -16.635 1.00 96.31 82 PRO A O 1
ATOM 673 N N . SER A 1 83 ? 11.683 9.286 -17.301 1.00 96.56 83 SER A N 1
ATOM 674 C CA . SER A 1 83 ? 12.412 10.343 -18.010 1.00 96.56 83 SER A CA 1
ATOM 675 C C . SER A 1 83 ? 12.279 10.236 -19.531 1.00 96.56 83 SER A C 1
ATOM 677 O O . SER A 1 83 ? 12.607 11.167 -20.263 1.00 96.56 83 SER A O 1
ATOM 679 N N . ASN A 1 84 ? 11.795 9.093 -20.023 1.00 96.12 84 ASN A N 1
ATOM 680 C CA . ASN A 1 84 ? 11.661 8.793 -21.442 1.00 96.12 84 ASN A CA 1
ATOM 681 C C . ASN A 1 84 ? 10.431 7.912 -21.729 1.00 96.12 84 ASN A C 1
ATOM 683 O O . ASN A 1 84 ? 9.767 7.396 -20.826 1.00 96.12 84 ASN A O 1
ATOM 687 N N . ARG A 1 85 ? 10.125 7.727 -23.019 1.00 96.38 85 ARG A N 1
ATOM 688 C CA . ARG A 1 85 ? 8.941 6.985 -23.480 1.00 96.38 85 ARG A CA 1
ATOM 689 C C . ARG A 1 85 ? 8.933 5.520 -23.037 1.00 96.38 85 ARG A C 1
ATOM 691 O O . ARG A 1 85 ? 7.868 5.003 -22.716 1.00 96.38 85 ARG A O 1
ATOM 698 N N . GLN A 1 86 ? 10.083 4.851 -23.035 1.00 93.94 86 GLN A N 1
ATOM 699 C CA . GLN A 1 86 ? 10.170 3.440 -22.653 1.00 93.94 86 GLN A CA 1
ATOM 700 C C . GLN A 1 86 ? 9.855 3.256 -21.164 1.00 93.94 86 GLN A C 1
ATOM 702 O O . GLN A 1 86 ? 9.069 2.382 -20.806 1.00 93.94 86 GLN A O 1
ATOM 707 N N . GLU A 1 87 ? 10.404 4.118 -20.308 1.00 96.62 87 GLU A N 1
ATOM 708 C CA . GLU A 1 87 ? 10.118 4.132 -18.870 1.00 96.62 87 GLU A CA 1
ATOM 709 C C . GLU A 1 87 ? 8.644 4.448 -18.585 1.00 96.62 87 GLU A C 1
ATOM 711 O O . GLU A 1 87 ? 8.009 3.772 -17.774 1.00 96.62 87 GLU A O 1
ATOM 716 N N . ALA A 1 88 ? 8.070 5.424 -19.297 1.00 97.00 88 ALA A N 1
ATOM 717 C CA . ALA A 1 88 ? 6.659 5.779 -19.162 1.00 97.00 88 ALA A CA 1
ATOM 718 C C . ALA A 1 88 ? 5.729 4.614 -19.543 1.00 97.00 88 ALA A C 1
ATOM 720 O O . ALA A 1 88 ? 4.774 4.328 -18.822 1.00 97.00 88 ALA A O 1
ATOM 721 N N . LEU A 1 89 ? 6.028 3.908 -20.640 1.00 96.44 89 LEU A N 1
ATOM 722 C CA . LEU A 1 89 ? 5.276 2.722 -21.059 1.00 96.44 89 LEU A CA 1
ATOM 723 C C . LEU A 1 89 ? 5.399 1.586 -20.041 1.00 96.44 89 LEU A C 1
ATOM 725 O O . LEU A 1 89 ? 4.389 0.997 -19.664 1.00 96.44 89 LEU A O 1
ATOM 729 N N . ALA A 1 90 ? 6.607 1.318 -19.540 1.00 95.69 90 ALA A N 1
ATOM 730 C CA . ALA A 1 90 ? 6.825 0.276 -18.541 1.00 95.69 90 ALA A CA 1
ATOM 731 C C . ALA A 1 90 ? 6.041 0.540 -17.243 1.00 95.69 90 ALA A C 1
ATOM 733 O O . ALA A 1 90 ? 5.435 -0.381 -16.687 1.00 95.69 90 ALA A O 1
ATOM 734 N N . LEU A 1 91 ? 6.012 1.796 -16.780 1.00 95.94 91 LEU A N 1
ATOM 735 C CA . LEU A 1 91 ? 5.226 2.195 -15.612 1.00 95.94 91 LEU A CA 1
ATOM 736 C C . LEU A 1 91 ? 3.716 2.110 -15.875 1.00 95.94 91 LEU A C 1
ATOM 738 O O . LEU A 1 91 ? 2.980 1.591 -15.039 1.00 95.94 91 LEU A O 1
ATOM 742 N N . ALA A 1 92 ? 3.247 2.559 -17.042 1.00 96.12 92 ALA A N 1
ATOM 743 C CA . ALA A 1 92 ? 1.836 2.463 -17.416 1.00 96.12 92 ALA A CA 1
ATOM 744 C C . ALA A 1 92 ? 1.356 1.004 -17.490 1.00 96.12 92 ALA A C 1
ATOM 746 O O . ALA A 1 92 ? 0.270 0.675 -17.009 1.00 96.12 92 ALA A O 1
ATOM 747 N N . ASP A 1 93 ? 2.178 0.113 -18.042 1.00 95.69 93 ASP A N 1
ATOM 748 C CA . ASP A 1 93 ? 1.886 -1.317 -18.107 1.00 95.69 93 ASP A CA 1
ATOM 749 C C . ASP A 1 93 ? 1.868 -1.968 -16.722 1.00 95.69 93 ASP A C 1
ATOM 751 O O . ASP A 1 93 ? 1.021 -2.824 -16.457 1.00 95.69 93 ASP A O 1
ATOM 755 N N . TYR A 1 94 ? 2.764 -1.557 -15.818 1.00 94.75 94 TYR A N 1
ATOM 756 C CA . TYR A 1 94 ? 2.711 -1.969 -14.416 1.00 94.75 94 TYR A CA 1
ATOM 757 C C . TYR A 1 94 ? 1.399 -1.539 -13.754 1.00 94.75 94 TYR A C 1
ATOM 759 O O . TYR A 1 94 ? 0.669 -2.397 -13.254 1.00 94.75 94 TYR A O 1
ATOM 767 N N . ASN A 1 95 ? 1.070 -0.247 -13.820 1.00 94.50 95 ASN A N 1
ATOM 768 C CA . ASN A 1 95 ? -0.134 0.306 -13.203 1.00 94.50 95 ASN A CA 1
ATOM 769 C C . ASN A 1 95 ? -1.391 -0.404 -13.716 1.00 94.50 95 ASN A C 1
ATOM 771 O O . ASN A 1 95 ? -2.223 -0.836 -12.925 1.00 94.50 95 ASN A O 1
ATOM 775 N N . ARG A 1 96 ? -1.490 -0.631 -15.032 1.00 96.50 96 ARG A N 1
ATOM 776 C CA . ARG A 1 96 ? -2.613 -1.362 -15.633 1.00 96.50 96 ARG A CA 1
ATOM 777 C C . ARG A 1 96 ? -2.770 -2.767 -15.048 1.00 96.50 96 ARG A C 1
ATOM 779 O O . ARG A 1 96 ? -3.884 -3.166 -14.718 1.00 96.50 96 ARG A O 1
ATOM 786 N N . ARG A 1 97 ? -1.671 -3.520 -14.914 1.00 95.50 97 ARG A N 1
ATOM 787 C CA . ARG A 1 97 ? -1.700 -4.876 -14.340 1.00 95.50 97 ARG A CA 1
ATOM 788 C C . ARG A 1 97 ? -2.108 -4.858 -12.869 1.00 95.50 97 ARG A C 1
ATOM 790 O O . ARG A 1 97 ? -2.883 -5.715 -12.454 1.00 95.50 97 ARG A O 1
ATOM 797 N N . VAL A 1 98 ? -1.612 -3.900 -12.089 1.00 93.56 98 VAL A N 1
ATOM 798 C CA . VAL A 1 98 ? -1.978 -3.770 -10.672 1.00 93.56 98 VAL A CA 1
ATOM 799 C C . VAL A 1 98 ? -3.449 -3.419 -10.512 1.00 93.56 98 VAL A C 1
ATOM 801 O O . VAL A 1 98 ? -4.135 -4.077 -9.737 1.00 93.56 98 VAL A O 1
ATOM 804 N N . GLU A 1 99 ? -3.969 -2.471 -11.287 1.00 93.94 99 GLU A N 1
ATOM 805 C CA . GLU A 1 99 ? -5.388 -2.109 -11.229 1.00 93.94 99 GLU A CA 1
ATOM 806 C C . GLU A 1 99 ? -6.303 -3.274 -11.625 1.00 93.94 99 GLU A C 1
ATOM 808 O O . GLU A 1 99 ? -7.323 -3.519 -10.977 1.00 93.94 99 GLU A O 1
ATOM 813 N N . GLN A 1 100 ? -5.906 -4.078 -12.616 1.00 95.62 100 GLN A N 1
ATOM 814 C CA . GLN A 1 100 ? -6.605 -5.326 -12.942 1.00 95.62 100 GLN A CA 1
ATOM 815 C C . GLN A 1 100 ? -6.595 -6.310 -11.763 1.00 95.62 100 GLN A C 1
ATOM 817 O O . GLN A 1 100 ? -7.639 -6.865 -11.418 1.00 95.62 100 GLN A O 1
ATOM 822 N N . GLN A 1 101 ? -5.444 -6.505 -11.110 1.00 94.00 101 GLN A N 1
ATOM 823 C CA . GLN A 1 101 ? -5.340 -7.378 -9.937 1.00 94.00 101 GLN A CA 1
ATOM 824 C C . GLN A 1 101 ? -6.192 -6.880 -8.765 1.00 94.00 101 GLN A C 1
ATOM 826 O O . GLN A 1 101 ? -6.852 -7.691 -8.119 1.00 94.00 101 GLN A O 1
ATOM 831 N N . ARG A 1 102 ? -6.196 -5.569 -8.494 1.00 94.62 102 ARG A N 1
ATOM 832 C CA . ARG A 1 102 ? -7.008 -4.941 -7.440 1.00 94.62 102 ARG A CA 1
ATOM 833 C C . ARG A 1 102 ? -8.495 -5.088 -7.730 1.00 94.62 102 ARG A C 1
ATOM 835 O O . ARG A 1 102 ? -9.245 -5.497 -6.853 1.00 94.62 102 ARG A O 1
ATOM 842 N N . THR A 1 103 ? -8.908 -4.856 -8.973 1.00 94.88 103 THR A N 1
ATOM 843 C CA . THR A 1 103 ? -10.301 -5.037 -9.406 1.00 94.88 103 THR A CA 1
ATOM 844 C C . THR A 1 103 ? -10.764 -6.477 -9.184 1.00 94.88 103 THR A C 1
ATOM 846 O O . THR A 1 103 ? -11.797 -6.704 -8.561 1.00 94.88 103 THR A O 1
ATOM 849 N N . GLN A 1 104 ? -9.971 -7.462 -9.617 1.00 93.94 104 GLN A N 1
ATOM 850 C CA . GLN A 1 104 ? -10.275 -8.881 -9.399 1.00 93.94 104 GLN A CA 1
ATOM 851 C C . GLN A 1 104 ? -10.324 -9.243 -7.910 1.00 93.94 104 GLN A C 1
ATOM 853 O O . GLN A 1 104 ? -11.158 -10.045 -7.491 1.00 93.94 104 GLN A O 1
ATOM 858 N N . LEU A 1 105 ? -9.427 -8.662 -7.109 1.00 93.25 105 LEU A N 1
ATOM 859 C CA . LEU A 1 105 ? -9.380 -8.865 -5.666 1.00 93.25 105 LEU A CA 1
ATOM 860 C C . LEU A 1 105 ? -10.669 -8.376 -4.996 1.00 93.25 105 LEU A C 1
ATOM 862 O O . LEU A 1 105 ? -11.306 -9.130 -4.265 1.00 93.25 105 LEU A O 1
ATOM 866 N N . LEU A 1 106 ? -11.074 -7.142 -5.296 1.00 95.12 106 LEU A N 1
ATOM 867 C CA . LEU A 1 106 ? -12.281 -6.520 -4.752 1.00 95.12 106 LEU A CA 1
ATOM 868 C C . LEU A 1 106 ? -13.550 -7.247 -5.202 1.00 95.12 106 LEU A C 1
ATOM 870 O O . LEU A 1 106 ? -14.445 -7.443 -4.389 1.00 95.12 106 LEU A O 1
ATOM 874 N N . GLN A 1 107 ? -13.617 -7.704 -6.457 1.00 94.12 107 GLN A N 1
ATOM 875 C CA . GLN A 1 107 ? -14.743 -8.503 -6.954 1.00 94.12 107 GLN A CA 1
ATOM 876 C C . GLN A 1 107 ? -14.924 -9.801 -6.160 1.00 94.12 107 GLN A C 1
ATOM 878 O O . GLN A 1 107 ? -16.047 -10.144 -5.802 1.00 94.12 107 GLN A O 1
ATOM 883 N N . ARG A 1 108 ? -13.829 -10.505 -5.846 1.00 92.00 108 ARG A N 1
ATOM 884 C CA . ARG A 1 108 ? -13.891 -11.736 -5.043 1.00 92.00 108 ARG A CA 1
ATOM 885 C C . ARG A 1 108 ? -14.349 -11.470 -3.613 1.00 92.00 108 ARG A C 1
ATOM 887 O O . ARG A 1 108 ? -15.168 -12.225 -3.107 1.00 92.00 108 ARG A O 1
ATOM 894 N N . VAL A 1 109 ? -13.849 -10.407 -2.982 1.00 91.06 109 VAL A N 1
ATOM 895 C CA . VAL A 1 109 ? -14.286 -10.016 -1.629 1.00 91.06 109 VAL A CA 1
ATOM 896 C C . VAL A 1 109 ? -15.757 -9.620 -1.619 1.00 91.06 109 VAL A C 1
ATOM 898 O O . VAL A 1 109 ? -16.512 -10.086 -0.775 1.00 91.06 109 VAL A O 1
ATOM 901 N N . ALA A 1 110 ? -16.196 -8.822 -2.593 1.00 92.62 110 ALA A N 1
ATOM 902 C CA . ALA A 1 110 ? -17.595 -8.426 -2.709 1.00 92.62 110 ALA A CA 1
ATOM 903 C C . ALA A 1 110 ? -18.533 -9.641 -2.798 1.00 92.62 110 ALA A C 1
ATOM 905 O O . ALA A 1 110 ? -19.591 -9.654 -2.174 1.00 92.62 110 ALA A O 1
ATOM 906 N N . GLN A 1 111 ? -18.123 -10.672 -3.546 1.00 91.06 111 GLN A N 1
ATOM 907 C CA . GLN A 1 111 ? -18.884 -11.911 -3.719 1.00 91.06 111 GLN A CA 1
ATOM 908 C C . GLN A 1 111 ? -18.861 -12.805 -2.473 1.00 91.06 111 GLN A C 1
ATOM 910 O O . GLN A 1 111 ? -19.914 -13.257 -2.037 1.00 91.06 111 GLN A O 1
ATOM 915 N N . ASN A 1 112 ? -17.683 -13.070 -1.906 1.00 89.88 112 ASN A N 1
ATOM 916 C CA . ASN A 1 112 ? -17.534 -14.038 -0.817 1.00 89.88 112 ASN A CA 1
ATOM 917 C C . ASN A 1 112 ? -18.060 -13.503 0.520 1.00 89.88 112 ASN A C 1
ATOM 919 O O . ASN A 1 112 ? -18.669 -14.243 1.290 1.00 89.88 112 ASN A O 1
ATOM 923 N N . ASP A 1 113 ? -17.836 -12.217 0.784 1.00 87.31 113 ASP A N 1
ATOM 924 C CA . ASP A 1 113 ? -18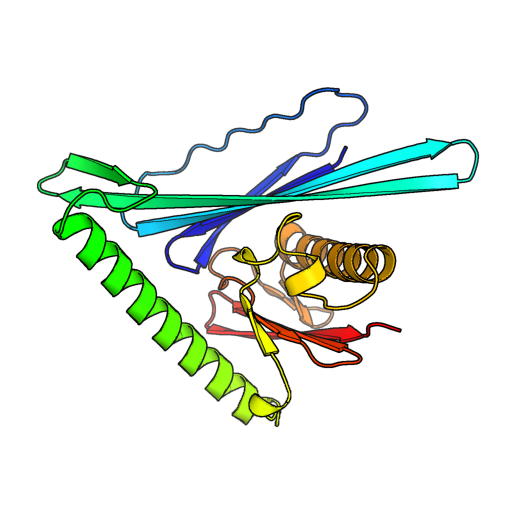.097 -11.589 2.079 1.00 87.31 113 ASP A CA 1
ATOM 925 C C . ASP A 1 113 ? -19.348 -10.691 2.056 1.00 87.31 113 ASP A C 1
ATOM 927 O O . ASP A 1 113 ? -19.668 -10.049 3.053 1.00 87.31 113 ASP A O 1
ATOM 931 N N . HIS A 1 114 ? -20.076 -10.658 0.930 1.00 89.38 114 HIS A N 1
ATOM 932 C CA . HIS A 1 114 ? -21.295 -9.859 0.727 1.00 89.38 114 HIS A CA 1
ATOM 933 C C . HIS A 1 114 ? -21.093 -8.355 0.990 1.00 89.38 114 HIS A C 1
ATOM 935 O O . HIS A 1 114 ? -21.968 -7.669 1.521 1.00 89.38 114 HIS A O 1
ATOM 941 N N . ILE A 1 115 ? -19.925 -7.833 0.608 1.00 90.56 115 ILE A N 1
ATOM 942 C CA . ILE A 1 115 ? -19.539 -6.433 0.815 1.00 90.56 115 ILE A CA 1
ATOM 943 C C . ILE A 1 115 ? -19.895 -5.599 -0.417 1.00 90.56 115 ILE A C 1
ATOM 945 O O . ILE A 1 115 ? -19.472 -5.902 -1.535 1.00 90.56 115 ILE A O 1
ATOM 949 N N . GLN A 1 116 ? -20.595 -4.481 -0.213 1.00 94.12 116 GLN A N 1
ATOM 950 C CA . GLN A 1 116 ? -20.796 -3.477 -1.257 1.00 94.12 116 GLN A CA 1
ATOM 951 C C . GLN A 1 116 ? -19.597 -2.527 -1.316 1.00 94.12 116 GLN A C 1
ATOM 953 O O . GLN A 1 116 ? -19.477 -1.602 -0.522 1.00 94.12 116 GLN A O 1
ATOM 958 N N . ILE A 1 117 ? -18.689 -2.746 -2.272 1.00 93.81 117 ILE A N 1
ATOM 959 C CA . ILE A 1 117 ? -17.446 -1.957 -2.406 1.00 93.81 117 ILE A CA 1
ATOM 960 C C . ILE A 1 117 ? -17.720 -0.454 -2.584 1.00 93.81 117 ILE A C 1
ATOM 962 O O . ILE A 1 117 ? -16.901 0.359 -2.170 1.00 93.81 117 ILE A O 1
ATOM 966 N N . SER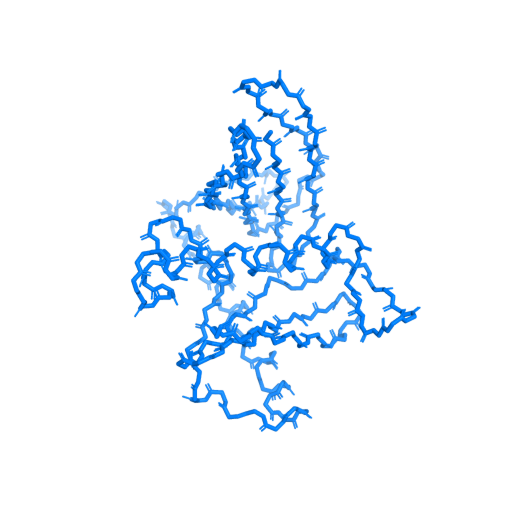 A 1 118 ? -18.871 -0.081 -3.152 1.00 95.38 118 SER A N 1
ATOM 967 C CA . SER A 1 118 ? -19.309 1.313 -3.314 1.00 95.38 118 SER A CA 1
ATOM 968 C C . SER A 1 118 ? -19.455 2.083 -2.002 1.00 95.38 118 SER A C 1
ATOM 970 O O . SER A 1 118 ? -19.363 3.308 -2.017 1.00 95.38 118 SER A O 1
ATOM 972 N N . ASP A 1 119 ? -19.646 1.385 -0.883 1.00 95.81 119 ASP A N 1
ATOM 973 C CA . ASP A 1 119 ? -19.810 2.000 0.438 1.00 95.81 119 ASP A CA 1
ATOM 974 C C . ASP A 1 119 ? -18.463 2.399 1.059 1.00 95.81 119 ASP A C 1
ATOM 976 O O . ASP A 1 119 ? -18.403 3.028 2.117 1.00 95.81 119 ASP A O 1
ATOM 980 N N . TYR A 1 120 ? -17.365 2.035 0.393 1.00 96.75 120 TYR A N 1
ATOM 981 C CA . TYR A 1 120 ? -16.013 2.205 0.882 1.00 96.75 120 TYR A CA 1
ATOM 982 C C . TYR A 1 120 ? -15.196 3.060 -0.068 1.00 96.75 120 TYR A C 1
ATOM 984 O O . TYR A 1 120 ? -15.234 2.917 -1.291 1.00 96.75 120 TYR A O 1
ATOM 992 N N . ARG A 1 121 ? -14.324 3.879 0.512 1.00 96.81 121 ARG A N 1
ATOM 993 C CA . ARG A 1 121 ? -13.197 4.409 -0.241 1.00 96.81 121 ARG A CA 1
ATOM 994 C C . ARG A 1 121 ? -12.066 3.390 -0.236 1.00 96.81 121 ARG A C 1
ATOM 996 O O . ARG A 1 121 ? -11.584 3.015 0.830 1.00 96.81 121 ARG A O 1
ATOM 1003 N N . VAL A 1 122 ? -11.630 2.978 -1.421 1.00 97.12 122 VAL A N 1
ATOM 1004 C CA . VAL A 1 122 ? -10.525 2.031 -1.583 1.00 97.12 122 VAL A CA 1
ATOM 1005 C C . VAL A 1 122 ? -9.207 2.791 -1.659 1.00 97.12 122 VAL A C 1
ATOM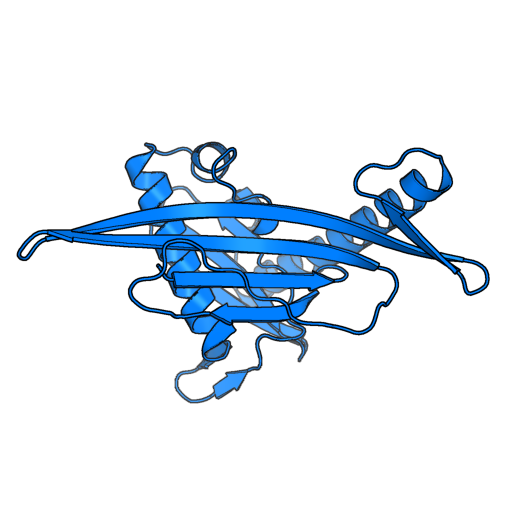 1007 O O . VAL A 1 122 ? -9.005 3.578 -2.579 1.00 97.12 122 VAL A O 1
ATOM 1010 N N . ILE A 1 123 ? -8.316 2.546 -0.701 1.00 97.25 123 ILE A N 1
ATOM 1011 C CA . ILE A 1 123 ? -6.993 3.163 -0.617 1.00 97.25 123 ILE A CA 1
ATOM 1012 C C . ILE A 1 123 ? -5.928 2.066 -0.486 1.00 97.25 123 ILE A C 1
ATOM 1014 O O . ILE A 1 123 ? -5.952 1.296 0.473 1.00 97.25 123 ILE A O 1
ATOM 1018 N N . PRO A 1 124 ? -4.976 1.963 -1.420 1.00 96.44 124 PRO A N 1
ATOM 1019 C CA . PRO A 1 124 ? -3.794 1.124 -1.260 1.00 96.44 124 PRO A CA 1
ATOM 1020 C C . PRO A 1 124 ? -2.940 1.540 -0.055 1.00 96.44 124 PRO A C 1
ATOM 1022 O O . PRO A 1 124 ? -2.713 2.726 0.172 1.00 96.44 124 PRO A O 1
ATOM 1025 N N . LEU A 1 125 ? -2.404 0.578 0.703 1.00 96.62 125 LEU A N 1
ATOM 1026 C CA . LEU A 1 125 ? -1.612 0.880 1.904 1.00 96.62 125 LEU A CA 1
ATOM 1027 C C . LEU A 1 125 ? -0.381 1.767 1.632 1.00 96.62 125 LEU A C 1
ATOM 1029 O O . LEU A 1 125 ? -0.013 2.568 2.484 1.00 96.62 125 LEU A O 1
ATOM 1033 N N . ASN A 1 126 ? 0.249 1.664 0.458 1.00 94.81 126 ASN A N 1
ATOM 1034 C CA . ASN A 1 126 ? 1.386 2.516 0.078 1.00 94.81 126 ASN A CA 1
ATOM 1035 C C . ASN A 1 126 ? 1.036 4.004 -0.063 1.00 94.81 126 ASN A C 1
ATOM 1037 O O . ASN A 1 126 ? 1.935 4.844 -0.058 1.00 94.81 126 ASN A O 1
ATOM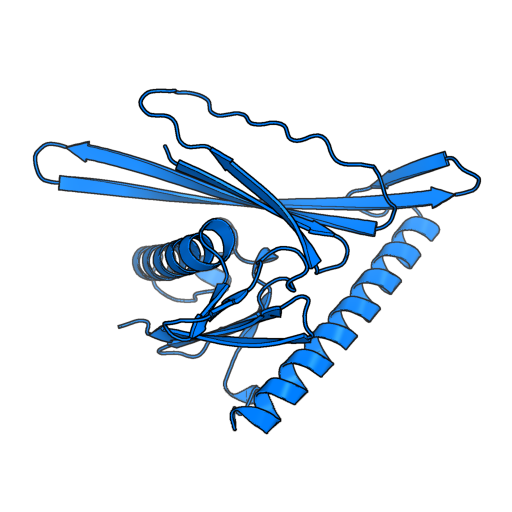 1041 N N . GLU A 1 127 ? -0.248 4.347 -0.156 1.00 95.38 127 GLU A N 1
ATOM 1042 C CA . GLU A 1 127 ? -0.700 5.735 -0.124 1.00 95.38 127 GLU A CA 1
ATOM 1043 C C . GLU A 1 127 ? -0.812 6.290 1.300 1.00 95.38 127 GLU A C 1
ATOM 1045 O O . GLU A 1 127 ? -0.989 7.497 1.454 1.00 95.38 127 GLU A O 1
ATOM 1050 N N . LEU A 1 128 ? -0.685 5.465 2.346 1.00 95.06 128 LEU A N 1
ATOM 1051 C CA . LEU A 1 128 ? -0.682 5.902 3.742 1.00 95.06 128 LEU A CA 1
ATOM 1052 C C . LEU A 1 128 ? 0.729 6.342 4.168 1.00 95.06 128 LEU A C 1
ATOM 1054 O O . LEU A 1 128 ? 1.585 5.535 4.524 1.00 95.06 128 LEU A O 1
ATOM 1058 N N . THR A 1 129 ? 0.954 7.653 4.158 1.00 94.19 129 THR A N 1
ATOM 1059 C CA . THR A 1 129 ? 2.189 8.317 4.601 1.00 94.19 129 THR A CA 1
ATOM 1060 C C . THR A 1 129 ? 1.838 9.466 5.541 1.00 94.19 129 THR A C 1
ATOM 1062 O O . THR A 1 129 ? 0.697 9.925 5.539 1.00 94.19 129 THR A O 1
ATOM 1065 N N . ASP A 1 130 ? 2.811 10.025 6.262 1.00 90.56 130 ASP A N 1
ATOM 1066 C CA . ASP A 1 130 ? 2.584 11.226 7.087 1.00 90.56 130 ASP A CA 1
ATOM 1067 C C . ASP A 1 130 ? 1.912 12.369 6.305 1.00 90.56 130 ASP A C 1
ATOM 1069 O O . ASP A 1 130 ? 1.037 13.064 6.813 1.00 90.56 130 ASP A O 1
ATOM 1073 N N . LYS A 1 131 ? 2.298 12.555 5.035 1.00 92.31 131 LYS A N 1
ATOM 1074 C CA . LYS A 1 131 ? 1.801 13.647 4.178 1.00 92.31 131 LYS A CA 1
ATOM 1075 C C . LYS A 1 131 ? 0.366 13.435 3.699 1.00 92.31 131 LYS A C 1
ATOM 1077 O O . LYS A 1 131 ? -0.286 14.380 3.254 1.00 92.31 131 LYS A O 1
ATOM 1082 N N . THR A 1 132 ? -0.098 12.193 3.706 1.00 94.38 132 THR A N 1
ATOM 1083 C CA . THR A 1 132 ? -1.401 11.783 3.172 1.00 94.38 132 THR A CA 1
ATOM 1084 C C . THR A 1 132 ? -2.340 11.287 4.262 1.00 94.38 132 THR A C 1
ATOM 1086 O O . THR A 1 132 ? -3.514 11.080 3.975 1.00 94.38 132 THR A O 1
ATOM 1089 N N . LEU A 1 133 ? -1.873 11.164 5.507 1.00 93.88 133 LEU A N 1
ATOM 1090 C CA . LEU A 1 133 ? -2.604 10.596 6.636 1.00 93.88 133 LEU A CA 1
ATOM 1091 C C . LEU A 1 133 ? -4.016 11.175 6.785 1.00 93.88 133 LEU A C 1
ATOM 1093 O O . LEU A 1 133 ? -4.989 10.431 6.752 1.00 93.88 133 LEU A O 1
ATOM 1097 N N . THR A 1 134 ? -4.146 12.500 6.853 1.00 93.12 134 THR A N 1
ATOM 1098 C CA . THR A 1 134 ? -5.445 13.183 6.999 1.00 93.12 134 THR A CA 1
ATOM 1099 C C . THR A 1 134 ? -6.298 13.150 5.729 1.00 93.12 134 THR A C 1
ATOM 1101 O O . THR A 1 134 ? -7.508 13.340 5.785 1.00 93.12 134 THR A O 1
ATOM 1104 N N . LYS A 1 135 ? -5.703 12.858 4.565 1.00 93.81 135 LYS A N 1
ATOM 1105 C CA . LYS A 1 135 ? -6.454 12.583 3.329 1.00 93.81 135 LYS A CA 1
ATOM 1106 C C . LYS A 1 135 ? -6.975 11.147 3.311 1.00 93.81 135 LYS A C 1
ATOM 1108 O O . LYS A 1 135 ? -8.068 10.906 2.806 1.00 93.81 135 LYS A O 1
ATOM 1113 N N . VAL A 1 136 ? -6.222 10.182 3.839 1.00 93.81 136 VAL A N 1
ATOM 1114 C CA . VAL A 1 136 ? -6.616 8.762 3.945 1.00 93.81 136 VAL A CA 1
ATOM 1115 C C . VAL A 1 136 ? -7.608 8.537 5.090 1.00 93.81 136 VAL A C 1
ATOM 1117 O O . VAL A 1 136 ? -8.551 7.764 4.955 1.00 93.81 136 VAL A O 1
ATOM 1120 N N . PHE A 1 137 ? -7.481 9.284 6.176 1.00 93.75 137 PHE A N 1
ATOM 1121 C CA . PHE A 1 137 ? -8.414 9.278 7.292 1.00 93.75 137 PHE A CA 1
ATOM 1122 C C . PHE A 1 137 ? -8.858 10.722 7.549 1.00 93.75 137 PHE A C 1
ATOM 1124 O O . PHE A 1 137 ? -8.170 11.434 8.281 1.00 93.75 137 PHE A O 1
ATOM 1131 N N . PRO A 1 138 ? -9.972 11.180 6.938 1.00 89.19 138 PRO A N 1
ATOM 1132 C CA . PRO A 1 138 ? -10.446 12.565 7.020 1.00 89.19 138 PRO A CA 1
ATOM 1133 C C . PRO A 1 138 ? -11.111 12.861 8.374 1.00 89.19 138 PRO A C 1
ATOM 1135 O O . PRO A 1 138 ? -12.255 13.302 8.457 1.00 89.19 138 PRO A O 1
ATOM 1138 N N . PHE A 1 139 ? -10.382 12.580 9.450 1.00 91.12 139 PHE A N 1
ATOM 1139 C CA . PHE A 1 139 ? -10.727 12.861 10.837 1.00 91.12 139 PHE A CA 1
ATOM 1140 C C . PHE A 1 139 ? -9.782 13.932 11.400 1.00 91.12 139 PHE A C 1
ATOM 1142 O O . PHE A 1 139 ? -8.913 14.446 10.695 1.00 91.12 139 PHE A O 1
ATOM 1149 N N . SER A 1 140 ? -9.920 14.259 12.689 1.00 92.81 140 SER A N 1
ATOM 1150 C CA . SER A 1 140 ? -8.891 15.038 13.383 1.00 92.81 140 SER A CA 1
ATOM 1151 C C . SER A 1 140 ? -7.537 14.327 13.312 1.00 92.81 140 SER A C 1
ATOM 1153 O O . SER A 1 140 ? -7.487 13.096 13.296 1.00 92.81 140 SER A O 1
ATOM 1155 N N . GLU A 1 141 ? -6.444 15.094 13.308 1.00 90.12 141 GLU A N 1
ATOM 1156 C CA . GLU A 1 141 ? -5.075 14.562 13.237 1.00 90.12 141 GLU A CA 1
ATOM 1157 C C . GLU A 1 141 ? -4.839 13.475 14.293 1.00 90.12 141 GLU A C 1
ATOM 1159 O O . GLU A 1 141 ? -4.492 12.353 13.942 1.00 90.12 141 GLU A O 1
ATOM 1164 N N . ALA A 1 142 ? -5.198 13.739 15.554 1.00 90.44 142 ALA A N 1
ATOM 1165 C CA . ALA A 1 142 ? -5.085 12.762 16.637 1.00 90.44 142 ALA A CA 1
ATOM 1166 C C . ALA A 1 142 ? -5.892 11.470 16.390 1.00 90.44 142 ALA A C 1
ATOM 1168 O O . ALA A 1 142 ? -5.436 10.369 16.704 1.00 90.44 142 ALA A O 1
ATOM 1169 N N . LYS A 1 143 ? -7.102 11.568 15.815 1.00 92.25 143 LYS A N 1
ATOM 1170 C CA . LYS A 1 143 ? -7.910 10.381 15.492 1.00 92.25 143 LYS A CA 1
ATOM 1171 C C . LYS A 1 143 ? -7.312 9.615 14.310 1.00 92.25 143 LYS A C 1
ATOM 1173 O O . LYS A 1 143 ? -7.302 8.388 14.348 1.00 92.25 143 LYS A O 1
ATOM 1178 N N . ALA A 1 144 ? -6.810 10.316 13.295 1.00 93.50 144 ALA A N 1
ATOM 1179 C CA . ALA A 1 144 ? -6.153 9.717 12.138 1.00 93.50 144 ALA A CA 1
ATOM 1180 C C . ALA A 1 144 ? -4.852 8.999 12.533 1.00 93.50 144 ALA A C 1
ATOM 1182 O O . ALA A 1 144 ? -4.656 7.853 12.135 1.00 93.50 144 ALA A O 1
ATOM 1183 N N . GLU A 1 145 ? -4.014 9.627 13.363 1.00 91.88 145 GLU A N 1
ATOM 1184 C CA . GLU A 1 145 ? -2.794 9.028 13.918 1.00 91.88 145 GLU A CA 1
ATOM 1185 C C . GLU A 1 145 ? -3.113 7.757 14.708 1.00 91.88 145 GLU A C 1
ATOM 1187 O O . GLU A 1 145 ? -2.526 6.714 14.434 1.00 91.88 145 GLU A O 1
ATOM 1192 N N . ARG A 1 146 ? -4.106 7.797 15.609 1.00 91.75 146 ARG A N 1
ATOM 1193 C CA . ARG A 1 146 ? -4.531 6.609 16.369 1.00 91.75 146 ARG A CA 1
ATOM 1194 C C . ARG A 1 146 ? -4.995 5.468 15.460 1.00 91.75 146 ARG A C 1
ATOM 1196 O O . ARG A 1 146 ? -4.614 4.321 15.677 1.00 91.75 146 ARG A O 1
ATOM 1203 N N . ILE A 1 147 ? -5.837 5.766 14.468 1.00 94.12 147 ILE A N 1
ATOM 1204 C CA . ILE A 1 147 ? -6.352 4.760 13.527 1.00 94.12 147 ILE A CA 1
ATOM 1205 C C . ILE A 1 147 ? -5.203 4.141 12.722 1.00 94.12 147 ILE A C 1
ATOM 1207 O O . ILE A 1 147 ? -5.164 2.920 12.565 1.00 94.12 147 ILE A O 1
ATOM 1211 N N . ALA A 1 148 ? -4.263 4.961 12.246 1.00 93.88 148 ALA A N 1
ATOM 1212 C CA . ALA A 1 148 ? -3.095 4.493 11.509 1.00 93.88 148 ALA A CA 1
ATOM 1213 C C . ALA A 1 148 ? -2.156 3.645 12.379 1.00 93.88 148 ALA A C 1
ATOM 1215 O O . ALA A 1 148 ? -1.697 2.606 11.910 1.00 93.88 148 ALA A O 1
ATOM 1216 N N . GLY A 1 149 ? -1.934 4.022 13.639 1.00 91.00 149 GLY A N 1
ATOM 1217 C CA . GLY A 1 149 ? -1.108 3.239 14.559 1.00 91.00 149 GLY A CA 1
ATOM 1218 C C . GLY A 1 149 ? -1.689 1.860 14.836 1.00 91.00 149 GLY A C 1
ATOM 1219 O O . GLY A 1 149 ? -1.015 0.846 14.674 1.00 91.00 149 GLY A O 1
ATOM 1220 N N . GLN A 1 150 ? -2.992 1.793 15.122 1.00 91.50 150 GLN A N 1
ATOM 1221 C CA . GLN A 1 150 ? -3.709 0.520 15.273 1.00 91.50 150 GLN A CA 1
ATOM 1222 C C . GLN A 1 150 ? -3.623 -0.356 14.010 1.00 91.50 150 GLN A C 1
ATOM 1224 O O . GLN A 1 150 ? -3.422 -1.570 14.109 1.00 91.50 150 GLN A O 1
ATOM 1229 N N . LEU A 1 151 ? -3.745 0.252 12.825 1.00 93.75 151 LEU A N 1
ATOM 1230 C CA . LEU A 1 151 ? -3.601 -0.442 11.545 1.00 93.75 151 LEU A CA 1
ATOM 1231 C C . LEU A 1 151 ? -2.195 -1.035 11.402 1.00 93.75 151 LEU A C 1
ATOM 1233 O O . LEU A 1 151 ? -2.051 -2.218 11.085 1.00 93.75 151 LEU A O 1
ATOM 1237 N N . TRP A 1 152 ? -1.156 -0.239 11.648 1.00 91.38 152 TRP A N 1
ATOM 1238 C CA . TRP A 1 152 ? 0.226 -0.688 11.515 1.00 91.38 152 TRP A CA 1
ATOM 1239 C C . TRP A 1 152 ? 0.628 -1.707 12.577 1.00 91.38 152 TRP A C 1
ATOM 1241 O O . TRP A 1 152 ? 1.341 -2.652 12.247 1.00 91.38 152 TRP A O 1
ATOM 1251 N N . GLU A 1 153 ? 0.121 -1.601 13.803 1.00 86.81 153 GLU A N 1
ATOM 1252 C CA . GLU A 1 153 ? 0.293 -2.622 14.837 1.00 86.81 153 GLU A CA 1
ATOM 1253 C C . GLU A 1 153 ? -0.354 -3.953 14.412 1.00 86.81 153 GLU A C 1
ATOM 1255 O O . GLU A 1 153 ? 0.252 -5.026 14.528 1.00 86.81 153 GLU A O 1
ATOM 1260 N N . GLY A 1 154 ? -1.575 -3.896 13.868 1.00 87.50 154 GLY A N 1
ATOM 1261 C CA . GLY A 1 154 ? -2.275 -5.058 13.324 1.00 87.50 154 GLY A CA 1
ATOM 1262 C C . GLY A 1 154 ? -1.517 -5.701 12.162 1.00 87.50 154 GLY A C 1
ATOM 1263 O O . GLY A 1 154 ? -1.326 -6.921 12.136 1.00 87.50 154 GLY A O 1
ATOM 1264 N N . LEU A 1 155 ? -1.024 -4.888 11.225 1.00 88.81 155 LEU A N 1
ATOM 1265 C CA . LEU A 1 155 ? -0.201 -5.348 10.108 1.00 88.81 155 LEU A CA 1
ATOM 1266 C C . LEU A 1 155 ? 1.129 -5.926 10.587 1.00 88.81 155 LEU A C 1
ATOM 1268 O O . LEU A 1 155 ? 1.515 -6.987 10.116 1.00 88.81 155 LEU A O 1
ATOM 1272 N N . TYR A 1 156 ? 1.803 -5.304 11.553 1.00 84.88 156 TYR A N 1
ATOM 1273 C CA . TYR A 1 156 ? 3.033 -5.835 12.135 1.00 84.88 156 TYR A CA 1
ATOM 1274 C C . TYR A 1 156 ? 2.805 -7.232 12.712 1.00 84.88 156 TYR A C 1
ATOM 1276 O O . TYR A 1 156 ? 3.526 -8.167 12.362 1.00 84.88 156 TYR A O 1
ATOM 1284 N N . LYS A 1 157 ? 1.766 -7.408 13.540 1.00 82.94 157 LYS A N 1
ATOM 1285 C CA . LYS A 1 157 ? 1.427 -8.716 14.121 1.00 82.94 157 LYS A CA 1
ATOM 1286 C C . LYS A 1 157 ? 1.205 -9.762 13.028 1.00 82.94 157 LYS A C 1
ATOM 1288 O O . LYS A 1 157 ? 1.796 -10.832 13.109 1.00 82.94 157 LYS A O 1
ATOM 1293 N N . ASN A 1 158 ? 0.443 -9.432 11.987 1.00 80.94 158 ASN A N 1
ATOM 1294 C CA . ASN A 1 158 ? 0.148 -10.357 10.890 1.00 80.94 158 ASN A CA 1
ATOM 1295 C C . ASN A 1 158 ? 1.339 -10.601 9.948 1.00 80.94 158 ASN A C 1
ATOM 1297 O O . ASN A 1 158 ? 1.502 -11.691 9.424 1.00 80.94 158 ASN A O 1
ATOM 1301 N N . PHE A 1 159 ? 2.202 -9.623 9.697 1.00 79.12 159 PHE A N 1
ATOM 1302 C CA . PHE A 1 159 ? 3.276 -9.785 8.715 1.00 79.12 159 PHE A CA 1
ATOM 1303 C C . PHE A 1 159 ? 4.536 -10.366 9.353 1.00 79.12 159 PHE A C 1
ATOM 1305 O O . PHE A 1 159 ? 5.191 -11.220 8.761 1.00 79.12 159 PHE A O 1
ATOM 1312 N N . VAL A 1 160 ? 4.856 -9.950 10.580 1.00 69.94 160 VAL A N 1
ATOM 1313 C CA . VAL A 1 160 ? 6.060 -10.385 11.297 1.00 69.94 160 VAL A CA 1
ATOM 1314 C C . VAL A 1 160 ? 5.849 -11.714 12.018 1.00 69.94 160 VAL A C 1
ATOM 1316 O O . VAL A 1 160 ? 6.769 -12.528 12.041 1.00 69.94 160 VAL A O 1
ATOM 1319 N N . ARG A 1 161 ? 4.662 -11.965 12.591 1.00 67.12 161 ARG A N 1
ATOM 1320 C CA . ARG A 1 161 ? 4.367 -13.232 13.294 1.00 67.12 161 ARG A CA 1
ATOM 1321 C C . ARG A 1 161 ? 3.678 -14.278 12.405 1.00 67.12 161 ARG A C 1
ATOM 1323 O O . ARG A 1 161 ? 3.457 -15.393 12.866 1.00 67.12 161 ARG A O 1
ATOM 1330 N N . GLY A 1 162 ? 3.390 -13.942 11.144 1.00 61.50 162 GLY A N 1
ATOM 1331 C CA . GLY A 1 162 ? 2.605 -14.758 10.211 1.00 61.50 162 GLY A CA 1
ATOM 1332 C C . GLY A 1 162 ? 1.133 -14.338 10.185 1.00 61.50 162 GLY A C 1
ATOM 1333 O O . GLY A 1 162 ? 0.575 -13.955 11.215 1.00 61.50 162 GLY A O 1
ATOM 1334 N N . ILE A 1 163 ? 0.520 -14.358 8.994 1.00 60.75 163 ILE A N 1
ATOM 1335 C CA . ILE A 1 163 ? -0.854 -13.883 8.804 1.00 60.75 163 ILE A CA 1
ATOM 1336 C C . ILE A 1 163 ? -1.762 -14.961 9.374 1.00 60.75 163 ILE A C 1
ATOM 1338 O O . ILE A 1 163 ? -1.814 -16.072 8.843 1.00 60.75 163 ILE A O 1
ATOM 1342 N N . GLN A 1 164 ? -2.440 -14.657 10.476 1.00 58.47 164 GLN A N 1
ATOM 1343 C CA . GLN A 1 164 ? -3.328 -15.616 11.121 1.00 58.47 164 GLN A CA 1
ATOM 1344 C C . GLN A 1 164 ? -4.648 -15.645 10.358 1.00 58.47 164 GLN A C 1
ATOM 1346 O O . GLN A 1 164 ? -5.375 -14.656 10.315 1.00 58.47 164 GLN A O 1
ATOM 1351 N N . LEU A 1 165 ? -4.935 -16.776 9.720 1.00 53.34 165 LEU A N 1
ATOM 1352 C CA . LEU A 1 165 ? -6.194 -17.000 9.009 1.00 53.34 165 LEU A CA 1
ATOM 1353 C C . LEU A 1 165 ? -7.273 -17.543 9.952 1.00 53.34 165 LEU A C 1
ATOM 1355 O O . LEU A 1 165 ? -8.455 -17.283 9.753 1.00 53.34 165 LEU A O 1
ATOM 1359 N N . THR A 1 166 ? -6.852 -18.290 10.977 1.00 47.09 166 THR A N 1
ATOM 1360 C CA . THR A 1 166 ? -7.655 -18.835 12.083 1.00 47.09 166 THR A CA 1
ATOM 1361 C C . THR A 1 166 ? -6.793 -18.897 13.354 1.00 47.09 166 THR A C 1
ATOM 1363 O O . THR A 1 166 ? -5.585 -18.663 13.283 1.00 47.09 166 THR A O 1
ATOM 1366 N N . GLN A 1 167 ? -7.375 -19.233 14.518 1.00 44.25 167 GLN A N 1
ATOM 1367 C CA . GLN A 1 167 ? -6.615 -19.372 15.777 1.00 44.25 167 GLN A CA 1
ATOM 1368 C C . GLN A 1 167 ? -5.487 -20.423 15.713 1.00 44.25 167 GLN A C 1
ATOM 1370 O O . GLN A 1 167 ? -4.565 -20.365 16.521 1.00 44.25 167 GLN A O 1
ATOM 1375 N N . GLU A 1 168 ? -5.527 -21.343 14.742 1.00 41.56 168 GLU A N 1
ATOM 1376 C CA . GLU A 1 168 ? -4.601 -22.480 14.649 1.00 41.56 168 GLU A CA 1
ATOM 1377 C C . GLU A 1 168 ? -3.785 -22.521 13.341 1.00 41.56 168 GLU A C 1
ATOM 1379 O O . GLU A 1 168 ? -2.834 -23.295 13.240 1.00 41.56 168 GLU A O 1
ATOM 1384 N N . GLN A 1 169 ? -4.100 -21.688 12.338 1.00 52.88 169 GLN A N 1
ATOM 1385 C CA . GLN A 1 169 ? -3.403 -21.679 11.043 1.00 52.88 169 GLN A CA 1
ATOM 1386 C C . GLN A 1 169 ? -2.832 -20.294 10.711 1.00 52.88 169 GLN A C 1
ATOM 1388 O O . GLN A 1 169 ? -3.559 -19.342 10.417 1.00 52.88 169 GLN A O 1
ATOM 1393 N N . GLY A 1 170 ? -1.500 -20.202 10.718 1.00 59.19 170 GLY A N 1
ATOM 1394 C CA . GLY A 1 170 ? -0.753 -19.064 10.187 1.00 59.19 170 GLY A CA 1
ATOM 1395 C C . GLY A 1 170 ? -0.286 -19.329 8.756 1.00 59.19 170 GLY A C 1
ATOM 1396 O O . GLY A 1 170 ? 0.231 -20.406 8.462 1.00 59.19 170 GLY A O 1
ATOM 1397 N N . VAL A 1 171 ? -0.423 -18.346 7.868 1.00 69.31 171 VAL A N 1
ATOM 1398 C CA . VAL A 1 171 ? 0.170 -18.370 6.524 1.00 69.31 171 VAL A CA 1
ATOM 1399 C C . VAL A 1 171 ? 1.307 -17.364 6.433 1.00 69.31 171 VAL A C 1
ATOM 1401 O O . VAL A 1 171 ? 1.307 -16.313 7.075 1.00 69.31 171 VAL A O 1
ATOM 1404 N N . GLN A 1 172 ? 2.330 -17.714 5.654 1.00 73.12 172 GLN A N 1
ATOM 1405 C CA . GLN A 1 172 ? 3.473 -16.838 5.439 1.00 73.12 172 GLN A CA 1
ATOM 1406 C C . GLN A 1 172 ? 3.025 -15.532 4.775 1.00 73.12 172 GLN A C 1
ATOM 1408 O O . GLN A 1 172 ? 2.308 -15.535 3.778 1.00 73.12 172 GLN A O 1
ATOM 1413 N N . ALA A 1 173 ? 3.479 -14.406 5.326 1.00 84.62 173 ALA A N 1
ATOM 1414 C CA . ALA A 1 173 ? 3.168 -13.088 4.785 1.00 84.62 173 ALA A CA 1
ATOM 1415 C C . ALA A 1 173 ? 3.874 -12.824 3.446 1.00 84.62 173 ALA A C 1
ATOM 1417 O O . ALA A 1 173 ? 3.351 -12.101 2.599 1.00 84.62 173 ALA A O 1
ATOM 1418 N N . ILE A 1 174 ? 5.052 -13.421 3.235 1.00 89.12 174 ILE A N 1
ATOM 1419 C CA . ILE A 1 174 ? 5.787 -13.335 1.968 1.00 89.12 174 ILE A CA 1
ATOM 1420 C C . ILE A 1 174 ? 4.917 -13.875 0.824 1.00 89.12 174 ILE A C 1
ATOM 1422 O O . ILE A 1 174 ? 4.205 -14.860 0.971 1.00 89.12 174 ILE A O 1
ATOM 1426 N N . GLY A 1 175 ? 4.944 -13.181 -0.310 1.00 90.75 175 GLY A N 1
ATOM 1427 C CA . GLY A 1 175 ? 4.120 -13.442 -1.488 1.00 90.75 175 GLY A CA 1
ATOM 1428 C C . GLY A 1 175 ? 2.698 -12.879 -1.409 1.00 90.75 175 GLY A C 1
ATOM 1429 O O . GLY A 1 175 ? 1.996 -12.881 -2.424 1.00 90.75 175 GLY A O 1
ATOM 1430 N N . SER A 1 176 ? 2.279 -12.357 -0.251 1.00 93.44 176 SER A N 1
ATOM 1431 C CA . SER A 1 176 ? 0.972 -11.712 -0.101 1.00 93.44 176 SER A CA 1
ATOM 1432 C C . SER A 1 176 ? 0.906 -10.391 -0.856 1.00 93.44 176 SER A C 1
ATOM 1434 O O . SER A 1 176 ? 1.922 -9.722 -1.050 1.00 93.44 176 SER A O 1
ATOM 1436 N N . THR A 1 177 ? -0.286 -9.991 -1.285 1.00 95.25 177 THR A N 1
ATOM 1437 C CA . THR A 1 177 ? -0.470 -8.714 -1.975 1.00 95.25 177 THR A CA 1
ATOM 1438 C C . THR A 1 177 ? -0.300 -7.529 -1.037 1.00 95.25 177 THR A C 1
ATOM 1440 O O . THR A 1 177 ? -0.561 -7.629 0.162 1.00 95.25 177 THR A O 1
ATOM 1443 N N . LEU A 1 178 ? 0.058 -6.379 -1.606 1.00 95.81 178 LEU A N 1
ATOM 1444 C CA . LEU A 1 178 ? -0.068 -5.096 -0.922 1.00 95.81 178 LEU A CA 1
ATOM 1445 C C . LEU A 1 178 ? -1.517 -4.909 -0.422 1.00 95.81 178 LEU A C 1
ATOM 1447 O O . LEU A 1 178 ? -2.446 -5.109 -1.214 1.00 95.81 178 LEU A O 1
ATOM 1451 N N . PRO A 1 179 ? -1.732 -4.572 0.864 1.00 96.25 179 PRO A N 1
ATOM 1452 C CA . PRO A 1 179 ? -3.076 -4.455 1.417 1.00 96.25 179 PRO A CA 1
ATOM 1453 C C . PRO A 1 179 ? -3.895 -3.334 0.770 1.00 96.25 179 PRO A C 1
ATOM 1455 O O . PRO A 1 179 ? -3.397 -2.224 0.565 1.00 96.25 179 PRO A O 1
ATOM 1458 N N . LEU A 1 180 ? -5.173 -3.609 0.507 1.00 97.62 180 LEU A N 1
ATOM 1459 C CA . LEU A 1 180 ? -6.160 -2.583 0.169 1.00 97.62 180 LEU A CA 1
ATOM 1460 C C . LEU A 1 180 ? -6.978 -2.233 1.410 1.00 97.62 180 LEU A C 1
ATOM 1462 O O . LEU A 1 180 ? -7.509 -3.121 2.075 1.00 97.62 180 LEU A O 1
ATOM 1466 N N . LEU A 1 181 ? -7.086 -0.941 1.697 1.00 97.81 181 LEU A N 1
ATOM 1467 C CA . LEU A 1 181 ? -7.897 -0.392 2.774 1.00 97.81 181 LEU A CA 1
ATOM 1468 C C . LEU A 1 181 ? -9.250 0.019 2.195 1.00 97.81 181 LEU A C 1
ATOM 1470 O O . LEU A 1 181 ? -9.320 0.894 1.337 1.00 97.81 181 LEU A O 1
ATOM 1474 N N . LEU A 1 182 ? -10.321 -0.611 2.653 1.00 97.44 182 LEU A N 1
ATOM 1475 C CA . LEU A 1 182 ? -11.698 -0.254 2.332 1.00 97.44 182 LEU A CA 1
ATOM 1476 C C . LEU A 1 182 ? -12.217 0.552 3.519 1.00 97.44 182 LEU A C 1
ATOM 1478 O O . LEU A 1 182 ? -12.507 -0.008 4.573 1.00 97.44 182 LEU A O 1
ATOM 1482 N N . ILE A 1 183 ? -12.268 1.872 3.373 1.00 97.19 183 ILE A N 1
ATOM 1483 C CA . ILE A 1 183 ? -12.506 2.806 4.477 1.00 97.19 183 ILE A CA 1
ATOM 1484 C C . ILE A 1 183 ? -13.955 3.297 4.433 1.00 97.19 183 ILE A C 1
ATOM 1486 O O . ILE A 1 183 ? -14.355 3.949 3.468 1.00 97.19 183 ILE A O 1
ATOM 1490 N N . ALA A 1 184 ? -14.703 3.006 5.495 1.00 95.75 184 ALA A N 1
ATOM 1491 C CA . ALA A 1 184 ? -16.046 3.508 5.778 1.00 95.75 184 ALA A CA 1
ATOM 1492 C C . ALA A 1 184 ? -15.990 4.589 6.888 1.00 95.75 184 ALA A C 1
ATOM 1494 O O . ALA A 1 184 ? -14.914 4.861 7.425 1.00 95.75 184 ALA A O 1
ATOM 1495 N N . PRO A 1 185 ? -17.108 5.247 7.252 1.00 93.81 185 PRO A N 1
ATOM 1496 C CA . PRO A 1 185 ? -17.100 6.308 8.268 1.00 93.81 185 PRO A CA 1
ATOM 1497 C C . PRO A 1 185 ? -16.704 5.862 9.687 1.00 93.81 185 PRO A C 1
ATOM 1499 O O . PRO A 1 185 ? -16.136 6.646 10.449 1.00 93.81 185 PRO A O 1
ATOM 1502 N N . ASP A 1 186 ? -17.014 4.621 10.053 1.00 94.25 186 ASP A N 1
ATOM 1503 C CA . ASP A 1 186 ? -16.901 4.070 11.409 1.00 94.25 186 ASP A CA 1
ATOM 1504 C C . ASP A 1 186 ? -15.932 2.883 11.512 1.00 94.25 186 ASP A C 1
ATOM 1506 O O . ASP A 1 186 ? -15.558 2.483 12.616 1.00 94.25 186 ASP A O 1
ATOM 1510 N N . HIS A 1 187 ? -15.504 2.324 10.380 1.00 95.94 187 HIS A N 1
ATOM 1511 C CA . HIS A 1 187 ? -14.595 1.188 10.324 1.00 95.94 187 HIS A CA 1
ATOM 1512 C C . HIS A 1 187 ? -13.780 1.169 9.028 1.00 95.94 187 HIS A C 1
ATOM 1514 O O . HIS A 1 187 ? -14.080 1.867 8.060 1.00 95.94 187 HIS A O 1
ATOM 1520 N N . MET A 1 188 ? -12.771 0.304 8.985 1.00 97.00 188 MET A N 1
ATOM 1521 C CA . MET A 1 188 ? -12.141 -0.122 7.743 1.00 97.00 188 MET A CA 1
ATOM 1522 C C . MET A 1 188 ? -12.048 -1.639 7.660 1.00 97.00 188 MET A C 1
ATOM 1524 O O . MET A 1 188 ? -11.971 -2.337 8.678 1.00 97.00 188 MET A O 1
ATOM 1528 N N . LEU A 1 189 ? -12.004 -2.129 6.427 1.00 96.38 189 LEU A N 1
ATOM 1529 C CA . LEU A 1 189 ? -11.612 -3.491 6.111 1.00 96.38 189 LEU A CA 1
ATOM 1530 C C . LEU A 1 189 ? -10.245 -3.479 5.426 1.00 96.38 189 LEU A C 1
ATOM 1532 O O . LEU A 1 189 ? -9.978 -2.638 4.570 1.00 96.38 189 LEU A O 1
ATOM 1536 N N . ILE A 1 190 ? -9.381 -4.417 5.797 1.00 95.94 190 ILE A N 1
ATOM 1537 C CA . ILE A 1 190 ? -8.062 -4.605 5.202 1.00 95.94 190 ILE A CA 1
ATOM 1538 C C . ILE A 1 190 ? -8.099 -5.897 4.399 1.00 95.94 190 ILE A C 1
ATOM 1540 O O . ILE A 1 190 ? -8.251 -6.981 4.963 1.00 95.94 190 ILE A O 1
ATOM 1544 N N . VAL A 1 191 ? -7.958 -5.768 3.083 1.00 95.56 191 VAL A N 1
ATOM 1545 C CA . VAL A 1 191 ? -8.023 -6.881 2.138 1.00 95.56 191 VAL A CA 1
ATOM 1546 C C . VAL A 1 191 ? -6.617 -7.263 1.698 1.00 95.56 191 VAL A C 1
ATOM 1548 O O . VAL A 1 191 ? -5.881 -6.445 1.142 1.00 95.56 191 VAL A O 1
ATOM 1551 N N . ILE A 1 192 ? -6.259 -8.527 1.908 1.00 93.56 192 ILE A N 1
ATOM 1552 C CA . ILE A 1 192 ? -4.966 -9.102 1.528 1.00 93.56 192 ILE A CA 1
ATOM 1553 C C . ILE A 1 192 ? -5.221 -10.436 0.833 1.00 93.56 192 ILE A C 1
ATOM 1555 O O . ILE A 1 192 ? -6.044 -11.230 1.278 1.00 93.56 192 ILE A O 1
ATOM 1559 N N . ARG A 1 193 ? -4.498 -10.724 -0.248 1.00 92.56 193 ARG A N 1
ATOM 1560 C CA . ARG A 1 193 ? -4.430 -12.072 -0.816 1.00 92.56 193 ARG A CA 1
ATOM 1561 C C . ARG A 1 193 ? -3.091 -12.688 -0.457 1.00 92.56 193 ARG A C 1
ATOM 1563 O O . ARG A 1 193 ? -2.063 -12.154 -0.863 1.00 92.56 193 ARG A O 1
ATOM 1570 N N . ALA A 1 194 ? -3.105 -13.803 0.262 1.00 90.38 194 ALA A N 1
ATOM 1571 C CA . ALA A 1 194 ? -1.907 -14.569 0.577 1.00 90.38 194 ALA A CA 1
ATOM 1572 C C . ALA A 1 194 ? -1.283 -15.193 -0.685 1.00 90.38 194 ALA A C 1
ATOM 1574 O O . ALA A 1 194 ? -1.935 -15.307 -1.727 1.00 90.38 194 ALA A O 1
ATOM 1575 N N . GLN A 1 195 ? -0.034 -15.660 -0.592 1.00 88.88 195 GLN A N 1
ATOM 1576 C CA . GLN A 1 195 ? 0.639 -16.338 -1.709 1.00 88.88 195 GLN A CA 1
ATOM 1577 C C . GLN A 1 195 ? -0.137 -17.566 -2.216 1.00 88.88 195 GLN A C 1
ATOM 1579 O O . GLN A 1 195 ? -0.156 -17.826 -3.417 1.00 88.88 195 GLN A O 1
ATOM 1584 N N . SER A 1 196 ? -0.822 -18.281 -1.317 1.00 86.88 196 SER A N 1
ATOM 1585 C CA . SER A 1 196 ? -1.683 -19.427 -1.645 1.00 86.88 196 SER A CA 1
ATOM 1586 C C . SER A 1 196 ? -2.908 -19.061 -2.493 1.00 86.88 196 SER A C 1
ATOM 1588 O O . SER A 1 196 ? -3.610 -19.946 -2.970 1.00 86.88 196 SER A O 1
ATOM 1590 N N . GLY A 1 197 ? -3.196 -17.768 -2.668 1.00 87.75 197 GLY A N 1
ATOM 1591 C CA . GLY A 1 197 ? -4.416 -17.268 -3.298 1.00 87.75 197 GLY A CA 1
ATOM 1592 C C . GLY A 1 197 ? -5.578 -17.079 -2.322 1.00 87.75 197 GLY A C 1
ATOM 1593 O O . GLY A 1 197 ? -6.599 -16.519 -2.721 1.00 87.75 197 GLY A O 1
ATOM 1594 N N . GLN A 1 198 ? -5.417 -17.489 -1.059 1.00 86.69 198 GLN A N 1
ATOM 1595 C CA . GLN A 1 198 ? -6.422 -17.294 -0.022 1.00 86.69 198 GLN A CA 1
ATOM 1596 C C . GLN A 1 198 ? -6.616 -15.811 0.300 1.00 86.69 198 GLN A C 1
ATOM 1598 O O . GLN A 1 198 ? -5.656 -15.043 0.396 1.00 86.69 198 GLN A O 1
ATOM 1603 N N . MET A 1 199 ? -7.877 -15.430 0.477 1.00 88.94 199 MET A N 1
ATOM 1604 C CA . MET A 1 199 ? -8.278 -14.090 0.877 1.00 88.94 199 MET A CA 1
ATOM 1605 C C . MET A 1 199 ? -8.219 -13.941 2.393 1.00 88.94 199 MET A C 1
ATOM 1607 O O . MET A 1 199 ? -8.658 -14.823 3.128 1.00 88.94 199 MET A O 1
ATOM 1611 N N . VAL A 1 200 ? -7.695 -12.808 2.839 1.00 88.31 200 VAL A N 1
ATOM 1612 C CA . VAL A 1 200 ? -7.657 -12.390 4.236 1.00 88.31 200 VAL A CA 1
ATOM 1613 C C . VAL A 1 200 ? -8.363 -11.054 4.326 1.00 88.31 200 VAL A C 1
ATOM 1615 O O . VAL A 1 200 ? -8.005 -10.104 3.624 1.00 88.31 200 VAL A O 1
ATOM 1618 N N . LEU A 1 201 ? -9.367 -11.004 5.191 1.00 91.38 201 LEU A N 1
ATOM 1619 C CA . LEU A 1 201 ? -10.158 -9.821 5.465 1.00 91.38 201 LEU A CA 1
ATOM 1620 C C . LEU A 1 201 ? -10.048 -9.511 6.955 1.00 91.38 201 LEU A C 1
ATOM 1622 O O . LEU A 1 201 ? -10.527 -10.274 7.790 1.00 91.38 201 LEU A O 1
ATOM 1626 N N . LEU A 1 202 ? -9.397 -8.402 7.291 1.00 91.75 202 LEU A N 1
ATOM 1627 C CA . LEU A 1 202 ? -9.313 -7.918 8.669 1.00 91.75 202 LEU A CA 1
ATOM 1628 C C . LEU A 1 202 ? -10.253 -6.728 8.837 1.00 91.75 202 LEU A C 1
ATOM 1630 O O . LEU A 1 202 ? -10.398 -5.926 7.919 1.00 91.75 202 LEU A O 1
ATOM 1634 N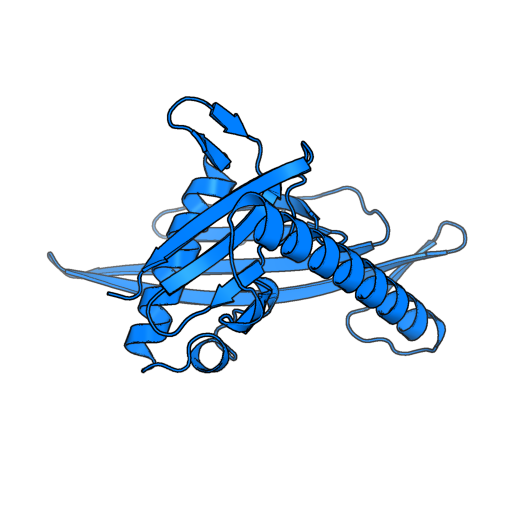 N . ARG A 1 203 ? -10.864 -6.583 10.012 1.00 93.69 203 ARG A N 1
ATOM 1635 C CA . ARG A 1 203 ? -11.730 -5.445 10.341 1.00 93.69 203 ARG A CA 1
ATOM 1636 C C . ARG A 1 203 ? -11.127 -4.635 11.479 1.00 93.69 203 ARG A C 1
ATOM 1638 O O . ARG A 1 203 ? -10.736 -5.199 12.497 1.00 93.69 203 ARG A O 1
ATOM 1645 N N . GLN A 1 204 ? -11.125 -3.316 11.328 1.00 95.06 204 GLN A N 1
ATOM 1646 C CA . GLN A 1 204 ? -10.779 -2.371 12.385 1.00 95.06 204 GLN A CA 1
ATOM 1647 C C . GLN A 1 204 ? -11.911 -1.359 12.543 1.00 95.06 204 GLN A C 1
ATOM 1649 O O . GLN A 1 204 ? -12.275 -0.682 11.586 1.00 95.06 204 GLN A O 1
ATOM 1654 N N . ASN A 1 205 ? -12.452 -1.237 13.752 1.00 95.62 205 ASN A N 1
ATOM 1655 C CA . ASN A 1 205 ? -13.432 -0.203 14.078 1.00 95.62 205 ASN A CA 1
ATOM 1656 C C . ASN A 1 205 ? -12.712 1.073 14.542 1.00 95.62 205 ASN A C 1
ATOM 1658 O O . ASN A 1 205 ? -11.635 1.004 15.132 1.00 95.62 205 ASN A O 1
ATOM 1662 N N . PHE A 1 206 ? -13.303 2.239 14.281 1.00 93.12 206 PHE A N 1
ATOM 1663 C CA . PHE A 1 206 ? -12.741 3.544 14.649 1.00 93.12 206 PHE A CA 1
ATOM 1664 C C . PHE A 1 206 ? -13.225 4.068 16.001 1.00 93.12 206 PHE A C 1
ATOM 1666 O O . PHE A 1 206 ? -12.821 5.169 16.385 1.00 93.12 206 PHE A O 1
ATOM 1673 N N . SER A 1 207 ? -14.095 3.331 16.693 1.00 82.62 207 SER A N 1
ATOM 1674 C CA . SER A 1 207 ? -14.496 3.600 18.080 1.00 82.62 207 SER A CA 1
ATOM 1675 C C . SER A 1 207 ? -13.317 3.484 19.037 1.00 82.62 207 SER A C 1
ATOM 1677 O O . SER A 1 207 ? -12.496 2.558 18.837 1.00 82.62 207 SER A O 1
#

Organism: NCBI:txid2078

Foldseek 3Di:
DWKKKFKDWLQFTADIDTDDDPDDPDDDDDDDDDDDFTKIKMKMKDWDWDDDPPDIDIDIFIDMAIKGWDADPNDIDIDRDDPDDVSVVRVVVSVVVVVVVVVVQVVVCCVPVVDDLVQFDKDFPSCCGPVCQCVNPVDPPVLSRVQVVVVVVLVCCCAVVANDPDPPDGHHRGGKGRWIWGDHNFKIWTWIQGNVRDIDIDIDGSD

Sequence (207 aa):
MQNFSLLYRNNQLVSILNHWEKNTAVLSSIKKTGLEPGFYEGLTVHQAELHLNESIYGRERYSQDQLMVLKQNGSYSAFRQPSNRQEALALADYNRRVEQQRTQLLQRVAQNDHIQISDYRVIPLNELTDKTLTKVFPFSEAKAERIAGQLWEGLYKNFVRGIQLTQEQGVQAIGSTLPLLLIAPDHMLIVIRAQSGQMVLLRQNFS